Protein AF-0000000072704961 (afdb_homodimer)

Structure (mmCIF, N/CA/C/O backbone):
data_AF-0000000072704961-model_v1
#
loop_
_entity.id
_entity.type
_entity.pdbx_description
1 polymer 'Putative Endonuclease-reverse transcriptase-containing protein 6'
#
loop_
_atom_site.group_PDB
_atom_site.id
_atom_site.type_symbol
_atom_site.label_atom_id
_atom_site.label_alt_id
_atom_site.label_comp_id
_atom_site.label_asym_id
_atom_site.label_entity_id
_atom_site.label_seq_id
_atom_site.pdbx_PDB_ins_code
_atom_site.Cartn_x
_atom_site.Cartn_y
_atom_site.Cartn_z
_atom_site.occupancy
_atom_site.B_iso_or_equiv
_atom_site.auth_seq_id
_atom_site.auth_comp_id
_atom_site.auth_asym_id
_atom_site.auth_atom_id
_atom_site.pdbx_PDB_model_num
ATOM 1 N N . MET A 1 1 ? -0.449 -5.68 -33.844 1 23.64 1 MET A N 1
ATOM 2 C CA . MET A 1 1 ? -0.986 -4.824 -32.781 1 23.64 1 MET A CA 1
ATOM 3 C C . MET A 1 1 ? -1.014 -5.555 -31.438 1 23.64 1 MET A C 1
ATOM 5 O O . MET A 1 1 ? -1.94 -6.32 -31.172 1 23.64 1 MET A O 1
ATOM 9 N N . SER A 1 2 ? 0.117 -6.16 -31.047 1 26.7 2 SER A N 1
ATOM 10 C CA . SER A 1 2 ? 0.402 -7.16 -30.016 1 26.7 2 SER A CA 1
ATOM 11 C C . SER A 1 2 ? -0.129 -6.727 -28.656 1 26.7 2 SER A C 1
ATOM 13 O O . SER A 1 2 ? 0.164 -5.621 -28.203 1 26.7 2 SER A O 1
ATOM 15 N N . LYS A 1 3 ? -1.331 -6.898 -28.328 1 30.72 3 LYS A N 1
ATOM 16 C CA . LYS A 1 3 ? -2.158 -6.555 -27.188 1 30.72 3 LYS A CA 1
ATOM 17 C C . LYS A 1 3 ? -1.342 -6.582 -25.891 1 30.72 3 LYS A C 1
ATOM 19 O O . LYS A 1 3 ? -0.418 -7.387 -25.75 1 30.72 3 LYS A O 1
ATOM 24 N N . ASP A 1 4 ? -1.169 -5.5 -25.141 1 34.31 4 ASP A N 1
ATOM 25 C CA . ASP A 1 4 ? -0.665 -5.02 -23.859 1 34.31 4 ASP A CA 1
ATOM 26 C C . ASP A 1 4 ? -0.908 -6.043 -22.75 1 34.31 4 ASP A C 1
ATOM 28 O O . ASP A 1 4 ? -2.055 -6.309 -22.391 1 34.31 4 ASP A O 1
ATOM 32 N N . LYS A 1 5 ? -0.312 -7.105 -22.781 1 33.91 5 LYS A N 1
ATOM 33 C CA . LYS A 1 5 ? -0.417 -8.273 -21.922 1 33.91 5 LYS A CA 1
ATOM 34 C C . LYS A 1 5 ? -0.338 -7.875 -20.453 1 33.91 5 LYS A C 1
ATOM 36 O O . LYS A 1 5 ? 0.747 -7.59 -19.938 1 33.91 5 LYS A O 1
ATOM 41 N N . GLN A 1 6 ? -1.158 -6.973 -19.969 1 40.38 6 GLN A N 1
ATOM 42 C CA . GLN A 1 6 ? -1.381 -6.746 -18.547 1 40.38 6 GLN A CA 1
ATOM 43 C C . GLN A 1 6 ? -1.283 -8.055 -17.766 1 40.38 6 GLN A C 1
ATOM 45 O O . GLN A 1 6 ? -1.922 -9.047 -18.109 1 40.38 6 GLN A O 1
ATOM 50 N N . LEU A 1 7 ? -0.047 -8.5 -17.672 1 45.66 7 LEU A N 1
ATOM 51 C CA . LEU A 1 7 ? 0.204 -9.703 -16.891 1 45.66 7 LEU A CA 1
ATOM 52 C C . LEU A 1 7 ? -0.812 -9.836 -15.75 1 45.66 7 LEU A C 1
ATOM 54 O O . LEU A 1 7 ? -0.973 -8.914 -14.953 1 45.66 7 LEU A O 1
ATOM 58 N N . ARG A 1 8 ? -1.9 -10.555 -15.969 1 56.28 8 ARG A N 1
ATOM 59 C CA . ARG A 1 8 ? -3.041 -10.852 -15.109 1 56.28 8 ARG A CA 1
ATOM 60 C C . ARG A 1 8 ? -2.701 -11.961 -14.117 1 56.28 8 ARG A C 1
ATOM 62 O O . ARG A 1 8 ? -2.244 -13.031 -14.5 1 56.28 8 ARG A O 1
ATOM 69 N N . LEU A 1 9 ? -2.014 -11.539 -12.953 1 64.94 9 LEU A N 1
ATOM 70 C CA . LEU A 1 9 ? -1.945 -12.469 -11.836 1 64.94 9 LEU A CA 1
ATOM 71 C C . LEU A 1 9 ? -3.242 -13.266 -11.711 1 64.94 9 LEU A C 1
ATOM 73 O O . LEU A 1 9 ? -4.324 -12.688 -11.594 1 64.94 9 LEU A O 1
ATOM 77 N N . PRO A 1 10 ? -3.104 -14.523 -12.07 1 68.38 10 PRO A N 1
ATOM 78 C CA . PRO A 1 10 ? -4.344 -15.297 -12.023 1 68.38 10 PRO A CA 1
ATOM 79 C C . PRO A 1 10 ? -5.133 -15.078 -10.734 1 68.38 10 PRO A C 1
ATOM 81 O O . PRO A 1 10 ? -4.551 -15.047 -9.648 1 68.38 10 PRO A O 1
ATOM 84 N N . GLY A 1 11 ? -6.371 -14.875 -10.867 1 75.62 11 GLY A N 1
ATOM 85 C CA . GLY A 1 11 ? -7.277 -14.719 -9.742 1 75.62 11 GLY A CA 1
ATOM 86 C C . GLY A 1 11 ? -7.262 -13.312 -9.164 1 75.62 11 GLY A C 1
ATOM 87 O O . GLY A 1 11 ? -8.008 -13.016 -8.219 1 75.62 11 GLY A O 1
ATOM 88 N N . TYR A 1 12 ? -6.266 -12.547 -9.742 1 81.31 12 TYR A N 1
ATOM 89 C CA . TYR A 1 12 ? -6.176 -11.188 -9.242 1 81.31 12 TYR A CA 1
ATOM 90 C C . TYR A 1 12 ? -6.184 -10.18 -10.383 1 81.31 12 TYR A C 1
ATOM 92 O O . TYR A 1 12 ? -5.703 -10.477 -11.484 1 81.31 12 TYR A O 1
ATOM 100 N N . GLN A 1 13 ? -6.797 -9.102 -10.07 1 85.56 13 GLN A N 1
ATOM 101 C CA . GLN A 1 13 ? -6.613 -7.93 -10.914 1 85.56 13 GLN A CA 1
ATOM 102 C C . GLN A 1 13 ? -5.457 -7.07 -10.422 1 85.56 13 GLN A C 1
ATOM 104 O O . GLN A 1 13 ? -5.379 -6.746 -9.234 1 85.56 13 GLN A O 1
ATOM 109 N N . GLN A 1 14 ? -4.582 -6.789 -11.32 1 87 14 GLN A N 1
ATOM 110 C CA . GLN A 1 14 ? -3.395 -6.012 -10.984 1 87 14 GLN A CA 1
ATOM 111 C C . GLN A 1 14 ? -3.529 -4.566 -11.445 1 87 14 GLN A C 1
ATOM 113 O O . GLN A 1 14 ? -3.959 -4.305 -12.57 1 87 14 GLN A O 1
ATOM 118 N N . TYR A 1 15 ? -3.203 -3.666 -10.516 1 87.62 15 TYR A N 1
ATOM 119 C CA . TYR A 1 15 ? -3.115 -2.242 -10.82 1 87.62 15 TYR A CA 1
ATOM 120 C C . TYR A 1 15 ? -1.716 -1.71 -10.539 1 87.62 15 TYR A C 1
ATOM 122 O O . TYR A 1 15 ? -1.284 -1.661 -9.383 1 87.62 15 TYR A O 1
ATOM 130 N N . SER A 1 16 ? -0.979 -1.381 -11.516 1 80.81 16 SER A N 1
ATOM 131 C CA . SER A 1 16 ? 0.408 -0.95 -11.375 1 80.81 16 SER A CA 1
ATOM 132 C C . SER A 1 16 ? 0.715 0.233 -12.289 1 80.81 16 SER A C 1
ATOM 134 O O . SER A 1 16 ? -0.112 0.613 -13.117 1 80.81 16 SER A O 1
ATOM 136 N N . VAL A 1 17 ? 1.762 1.099 -11.734 1 67.44 17 VAL A N 1
ATOM 137 C CA . VAL A 1 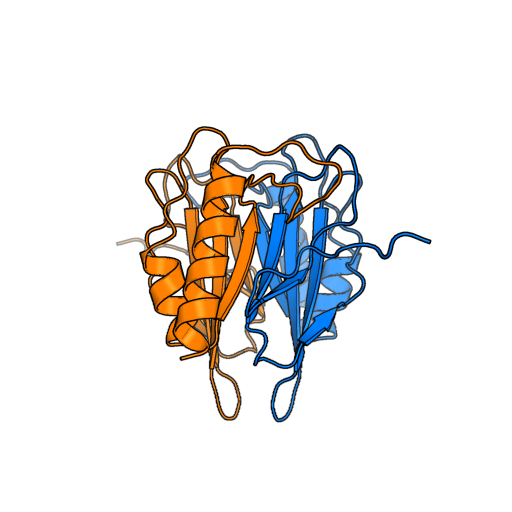17 ? 2.207 2.221 -12.555 1 67.44 17 VAL A CA 1
ATOM 138 C C . VAL A 1 17 ? 2.686 1.713 -13.914 1 67.44 17 VAL A C 1
ATOM 140 O O . VAL A 1 17 ? 3.295 0.645 -14.008 1 67.44 17 VAL A O 1
ATOM 143 N N . PRO A 1 18 ? 1.997 2.57 -14.828 1 60.31 18 PRO A N 1
ATOM 144 C CA . PRO A 1 18 ? 2.363 2.201 -16.203 1 60.31 18 PRO A CA 1
ATOM 145 C C . PRO A 1 18 ? 3.861 1.954 -16.359 1 60.31 18 PRO A C 1
ATOM 147 O O . PRO A 1 18 ? 4.664 2.451 -15.57 1 60.31 18 PRO A O 1
ATOM 150 N N . LYS A 1 19 ? 4.145 1.301 -17.375 1 57.62 19 LYS A N 1
ATOM 151 C CA . LYS A 1 19 ? 5.289 0.647 -18.016 1 57.62 19 LYS A CA 1
ATOM 152 C C . LYS A 1 19 ? 6.402 1.649 -18.297 1 57.62 19 LYS A C 1
ATOM 154 O O . LYS A 1 19 ? 6.164 2.695 -18.906 1 57.62 19 LYS A O 1
ATOM 159 N N . GLY A 1 20 ? 7.227 2.004 -17.25 1 55.88 20 GLY A N 1
ATOM 160 C CA . GLY A 1 20 ? 8.5 2.592 -17.625 1 55.88 20 GLY A CA 1
ATOM 161 C C . GLY A 1 20 ? 9.688 1.886 -17 1 55.88 20 GLY A C 1
ATOM 162 O O . GLY A 1 20 ? 9.516 0.966 -16.203 1 55.88 20 GLY A O 1
ATOM 163 N N . PRO A 1 21 ? 10.836 2.117 -17.609 1 54.59 21 PRO A N 1
ATOM 164 C CA . PRO A 1 21 ? 12.086 1.473 -17.188 1 54.59 21 PRO A CA 1
ATOM 165 C C . PRO A 1 21 ? 12.328 1.58 -15.688 1 54.59 21 PRO A C 1
ATOM 167 O O . PRO A 1 21 ? 13.141 0.833 -15.133 1 54.59 21 PRO A O 1
ATOM 170 N N . TYR A 1 22 ? 11.477 2.457 -15.164 1 55.25 22 TYR A N 1
ATOM 171 C CA . TYR A 1 22 ? 11.836 2.734 -13.781 1 55.25 22 TYR A CA 1
ATOM 172 C C . TYR A 1 22 ? 10.703 2.34 -12.836 1 55.25 22 TYR A C 1
ATOM 174 O O . TYR A 1 22 ? 10.609 2.863 -11.719 1 55.25 22 TYR A O 1
ATOM 182 N N . SER A 1 23 ? 9.977 1.373 -13.234 1 63.84 23 SER A N 1
ATOM 183 C CA . SER A 1 23 ? 8.961 0.986 -12.266 1 63.84 23 SER A CA 1
ATOM 184 C C . SER A 1 23 ? 9.57 0.225 -11.094 1 63.84 23 SER A C 1
ATOM 186 O O . SER A 1 23 ? 10.414 -0.658 -11.289 1 63.84 23 SER A O 1
ATOM 188 N N . TYR A 1 24 ? 9.352 0.684 -9.922 1 65.56 24 TYR A N 1
ATOM 189 C CA . TYR A 1 24 ? 9.969 0.171 -8.703 1 65.56 24 TYR A CA 1
ATOM 190 C C . TYR A 1 24 ? 9.266 -1.098 -8.227 1 65.56 24 TYR A C 1
ATOM 192 O O . TYR A 1 24 ? 9.711 -1.743 -7.277 1 65.56 24 TYR A O 1
ATOM 200 N N . GLY A 1 25 ? 8.211 -1.548 -8.969 1 75.44 25 GLY A N 1
ATOM 201 C CA . GLY A 1 25 ? 7.555 -2.789 -8.586 1 75.44 25 GLY A CA 1
ATOM 202 C C . GLY A 1 25 ? 6.371 -2.58 -7.664 1 75.44 25 GLY A C 1
ATOM 203 O O . GLY A 1 25 ? 5.887 -3.527 -7.043 1 75.44 25 GLY A O 1
ATOM 204 N N . SER A 1 26 ? 5.949 -1.368 -7.473 1 86.06 26 SER A N 1
ATOM 205 C CA . SER A 1 26 ? 4.758 -1.085 -6.672 1 86.06 26 SER A CA 1
ATOM 206 C C . SER A 1 26 ? 3.486 -1.467 -7.422 1 86.06 26 SER A C 1
ATOM 208 O O . SER A 1 26 ? 3.385 -1.258 -8.633 1 86.06 26 SER A O 1
ATOM 210 N N . MET A 1 27 ? 2.512 -2.09 -6.633 1 88.81 27 MET A N 1
ATOM 211 C CA . MET A 1 27 ? 1.261 -2.482 -7.273 1 88.81 27 MET A CA 1
ATOM 212 C C . MET A 1 27 ? 0.164 -2.709 -6.238 1 88.81 27 MET A C 1
ATOM 214 O O . MET A 1 27 ? 0.441 -2.783 -5.043 1 88.81 27 MET A O 1
ATOM 218 N N . ILE A 1 28 ? -1.011 -2.75 -6.797 1 92.06 28 ILE A N 1
ATOM 219 C CA . ILE A 1 28 ? -2.184 -3.193 -6.051 1 92.06 28 ILE A CA 1
ATOM 220 C C . ILE A 1 28 ? -2.746 -4.465 -6.68 1 92.06 28 ILE A C 1
ATOM 222 O O . ILE A 1 28 ? -2.92 -4.539 -7.898 1 92.06 28 ILE A O 1
ATOM 226 N N . LEU A 1 29 ? -2.957 -5.41 -5.859 1 88.75 29 LEU A N 1
ATOM 227 C CA . LEU A 1 29 ? -3.6 -6.652 -6.273 1 88.75 29 LEU A CA 1
ATOM 228 C C . LEU A 1 29 ? -4.961 -6.809 -5.605 1 88.75 29 LEU A C 1
ATOM 230 O O . LEU A 1 29 ? -5.062 -6.766 -4.375 1 88.75 29 LEU A O 1
ATOM 234 N N . VAL A 1 30 ? -5.961 -6.973 -6.461 1 89.56 30 VAL A N 1
ATOM 235 C CA . VAL A 1 30 ? -7.32 -7.168 -5.969 1 89.56 30 VAL A CA 1
ATOM 236 C C . VAL A 1 30 ? -7.84 -8.531 -6.422 1 89.56 30 VAL A C 1
ATOM 238 O O . VAL A 1 30 ? -7.723 -8.891 -7.594 1 89.56 30 VAL A O 1
ATOM 241 N N . ARG A 1 31 ? -8.367 -9.211 -5.441 1 83.94 31 ARG A N 1
ATOM 242 C CA . ARG A 1 31 ? -8.992 -10.461 -5.871 1 83.94 31 ARG A CA 1
ATOM 243 C C . ARG A 1 31 ? -9.992 -10.219 -6.992 1 83.94 31 ARG A C 1
ATOM 245 O O . ARG A 1 31 ? -10.773 -9.266 -6.941 1 83.94 31 ARG A O 1
ATOM 252 N N . ALA A 1 32 ? -10.039 -11.156 -7.949 1 82.69 32 ALA A N 1
ATOM 253 C CA . ALA A 1 32 ? -10.836 -10.961 -9.156 1 82.69 32 ALA A CA 1
ATOM 254 C C . ALA A 1 32 ? -12.328 -10.961 -8.836 1 82.69 32 ALA A C 1
ATOM 256 O O . ALA A 1 32 ? -13.125 -10.375 -9.57 1 82.69 32 ALA A O 1
ATOM 257 N N . THR A 1 33 ? -12.719 -11.57 -7.746 1 81.62 33 THR A N 1
ATOM 258 C CA . THR A 1 33 ? -14.125 -11.68 -7.383 1 81.62 33 THR A CA 1
ATOM 259 C C . THR A 1 33 ? -14.625 -10.383 -6.742 1 81.62 33 THR A C 1
ATOM 261 O O . THR A 1 33 ? -15.828 -10.195 -6.57 1 81.62 33 THR A O 1
ATOM 264 N N . ILE A 1 34 ? -13.688 -9.523 -6.441 1 85.06 34 ILE A N 1
ATOM 265 C CA . ILE A 1 34 ? -14.055 -8.234 -5.875 1 85.06 34 ILE A CA 1
ATOM 266 C C . ILE A 1 34 ? -14.211 -7.203 -6.992 1 85.06 34 ILE A C 1
ATOM 268 O O . ILE A 1 34 ? -13.25 -6.887 -7.691 1 85.06 34 ILE A O 1
ATOM 272 N N . PRO A 1 35 ? -15.477 -6.758 -7.125 1 90.56 35 PRO A N 1
ATOM 273 C CA . PRO A 1 35 ? -15.633 -5.73 -8.156 1 90.56 35 PRO A CA 1
ATOM 274 C C . PRO A 1 35 ? -14.75 -4.512 -7.914 1 90.56 35 PRO A C 1
ATOM 276 O O . PRO A 1 35 ? -14.812 -3.898 -6.848 1 90.56 35 PRO A O 1
ATOM 279 N N . SER A 1 36 ? -13.883 -4.23 -8.875 1 93.06 36 SER A N 1
ATOM 280 C CA . SER A 1 36 ? -12.945 -3.119 -8.773 1 93.06 36 SER A CA 1
ATOM 281 C C . SER A 1 36 ? -12.648 -2.51 -10.141 1 93.06 36 SER A C 1
ATOM 283 O O . SER A 1 36 ? -12.891 -3.143 -11.172 1 93.06 36 SER A O 1
ATOM 285 N N . SER A 1 37 ? -12.234 -1.245 -10.109 1 94.19 37 SER A N 1
ATOM 286 C CA . SER A 1 37 ? -11.883 -0.548 -11.336 1 94.19 37 SER A CA 1
ATOM 287 C C . SER A 1 37 ? -10.727 0.422 -11.117 1 94.19 37 SER A C 1
ATOM 289 O O . SER A 1 37 ? -10.562 0.959 -10.016 1 94.19 37 SER A O 1
ATOM 291 N N . GLU A 1 38 ? -10.023 0.641 -12.141 1 92.56 38 GLU A N 1
ATOM 292 C CA . GLU A 1 38 ? -8.898 1.571 -12.07 1 92.56 38 GLU A CA 1
ATOM 293 C C . GLU A 1 38 ? -9.383 3.01 -11.906 1 92.56 38 GLU A C 1
ATOM 295 O O . GLU A 1 38 ? -10.383 3.406 -12.516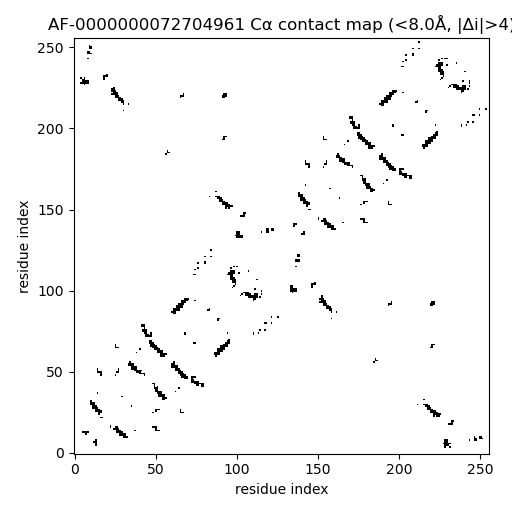 1 92.56 38 GLU A O 1
ATOM 300 N N . VAL A 1 39 ? -8.711 3.721 -11.039 1 92.19 39 VAL A N 1
ATOM 301 C CA . VAL A 1 39 ? -8.883 5.16 -10.883 1 92.19 39 VAL A CA 1
ATOM 302 C C . VAL A 1 39 ? -7.602 5.879 -11.297 1 92.19 39 VAL A C 1
ATOM 304 O O . VAL A 1 39 ? -6.496 5.406 -11.023 1 92.19 39 VAL A O 1
ATOM 307 N N . GLU A 1 40 ? -7.758 6.926 -12.094 1 88.38 40 GLU A N 1
ATOM 308 C CA . GLU A 1 40 ? -6.57 7.723 -12.391 1 88.38 40 GLU A CA 1
ATOM 309 C C . GLU A 1 40 ? -5.887 8.195 -11.109 1 88.38 40 GLU A C 1
ATOM 311 O O . GLU A 1 40 ? -6.516 8.828 -10.258 1 88.38 40 GLU A O 1
ATOM 316 N N . PRO A 1 41 ? -4.68 7.777 -11.008 1 86.62 41 PRO A N 1
ATOM 317 C CA . PRO A 1 41 ? -4.031 8.164 -9.758 1 86.62 41 PRO A CA 1
ATOM 318 C C . PRO A 1 41 ? -3.752 9.664 -9.672 1 86.62 41 PRO A C 1
ATOM 320 O O . PRO A 1 41 ? -3.598 10.32 -10.703 1 86.62 41 PRO A O 1
ATOM 323 N N . VAL A 1 42 ? -3.781 10.086 -8.508 1 88.44 42 VAL A N 1
ATOM 324 C CA . VAL A 1 42 ? -3.447 11.484 -8.266 1 88.44 42 VAL A CA 1
ATOM 325 C C . VAL A 1 42 ? -1.938 11.688 -8.391 1 88.44 42 VAL A C 1
ATOM 327 O O . VAL A 1 42 ? -1.166 10.734 -8.25 1 88.44 42 VAL A O 1
ATOM 330 N N . HIS A 1 43 ? -1.61 12.945 -8.719 1 90.94 43 HIS A N 1
ATOM 331 C CA . HIS A 1 43 ? -0.198 13.305 -8.781 1 90.94 43 HIS A CA 1
ATOM 332 C C . HIS A 1 43 ? 0.346 13.633 -7.391 1 90.94 43 HIS A C 1
ATOM 334 O O . HIS A 1 43 ? -0.2 14.484 -6.688 1 90.94 43 HIS A O 1
ATOM 340 N N . CYS A 1 44 ? 1.408 12.875 -7.051 1 90.62 44 CYS A N 1
ATOM 341 C CA . CYS A 1 44 ? 1.982 13.094 -5.727 1 90.62 44 CYS A CA 1
ATOM 342 C C . CYS A 1 44 ? 3.434 13.547 -5.828 1 90.62 44 CYS A C 1
ATOM 344 O O . CYS A 1 44 ? 4.211 13.375 -4.887 1 90.62 44 CYS A O 1
ATOM 346 N N . GLY A 1 45 ? 3.855 14.141 -6.945 1 90.94 45 GLY A N 1
ATOM 347 C CA . GLY A 1 45 ? 5.223 14.594 -7.137 1 90.94 45 GLY A CA 1
ATOM 348 C C . GLY A 1 45 ? 5.949 13.844 -8.234 1 90.94 45 GLY A C 1
ATOM 349 O O . GLY A 1 45 ? 5.598 12.703 -8.555 1 90.94 45 GLY A O 1
ATOM 350 N N . GLU A 1 46 ? 6.957 14.516 -8.766 1 89.69 46 GLU A N 1
ATOM 351 C CA . GLU A 1 46 ? 7.758 13.906 -9.82 1 89.69 46 GLU A CA 1
ATOM 352 C C . GLU A 1 46 ? 8.516 12.688 -9.305 1 89.69 46 GLU A C 1
ATOM 354 O O . GLU A 1 46 ? 9.203 12.766 -8.281 1 89.69 46 GLU A O 1
ATOM 359 N N . GLY A 1 47 ? 8.367 11.594 -10 1 85.94 47 GLY A N 1
ATOM 360 C CA . GLY A 1 47 ? 9.109 10.391 -9.641 1 85.94 47 GLY A CA 1
ATOM 361 C C . GLY A 1 47 ? 8.414 9.57 -8.562 1 85.94 47 GLY A C 1
ATOM 362 O O . GLY A 1 47 ? 8.867 8.477 -8.227 1 85.94 47 GLY A O 1
ATOM 363 N N . VAL A 1 48 ? 7.352 10.125 -7.996 1 88.75 48 VAL A N 1
ATOM 364 C CA . VAL A 1 48 ? 6.562 9.367 -7.027 1 88.75 48 VAL A CA 1
ATOM 365 C C . VAL A 1 48 ? 5.586 8.453 -7.762 1 88.75 48 VAL A C 1
ATOM 367 O O . VAL A 1 48 ? 4.898 8.883 -8.688 1 88.75 48 VAL A O 1
ATOM 370 N N . GLU A 1 49 ? 5.559 7.211 -7.379 1 88.88 49 GLU A N 1
ATOM 371 C CA . GLU A 1 49 ? 4.637 6.262 -7.996 1 88.88 49 GLU A CA 1
ATOM 372 C C . GLU A 1 49 ? 3.316 6.203 -7.234 1 88.88 49 GLU A C 1
ATOM 374 O O . GLU A 1 49 ? 3.305 6.047 -6.012 1 88.88 49 GLU A O 1
ATOM 379 N N . THR A 1 50 ? 2.256 6.344 -7.9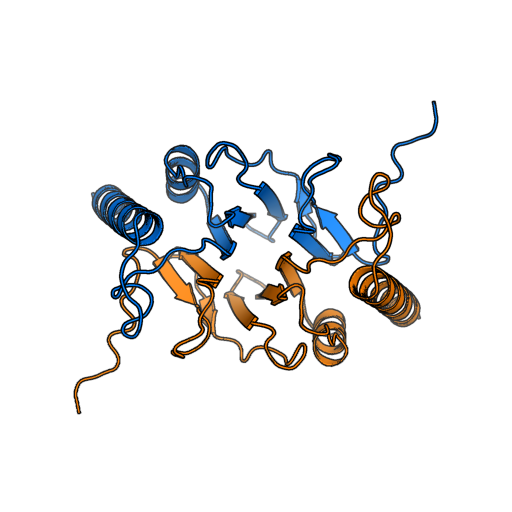69 1 91.19 50 THR A N 1
ATOM 380 C CA . THR A 1 50 ? 0.922 6.281 -7.379 1 91.19 50 THR A CA 1
ATOM 381 C C . THR A 1 50 ? 0.015 5.359 -8.188 1 91.19 50 THR A C 1
ATOM 383 O O . THR A 1 50 ? -0.006 5.422 -9.422 1 91.19 50 THR A O 1
ATOM 386 N N . GLN A 1 51 ? -0.625 4.488 -7.488 1 92.06 51 GLN A N 1
ATOM 387 C CA . GLN A 1 51 ? -1.698 3.67 -8.047 1 92.06 51 GLN A CA 1
ATOM 388 C C . GLN A 1 51 ? -3.008 3.9 -7.297 1 92.06 51 GLN A C 1
ATOM 390 O O . GLN A 1 51 ? -3.002 4.238 -6.109 1 92.06 51 GLN A O 1
ATOM 395 N N . ALA A 1 52 ? -4.074 3.713 -8.031 1 94.06 52 ALA A N 1
ATOM 396 C CA . ALA A 1 52 ? -5.371 3.863 -7.379 1 94.06 52 ALA A CA 1
ATOM 397 C C . ALA A 1 52 ? -6.398 2.895 -7.957 1 94.06 52 ALA A C 1
ATOM 399 O O . ALA A 1 52 ? -6.43 2.666 -9.172 1 94.06 52 ALA A O 1
ATOM 400 N N . VAL A 1 53 ? -7.184 2.395 -7.047 1 95.06 53 VAL A N 1
ATOM 401 C CA . VAL A 1 53 ? -8.25 1.474 -7.438 1 95.06 53 VAL A CA 1
ATOM 402 C C . VAL A 1 53 ? -9.523 1.791 -6.656 1 95.06 53 VAL A C 1
ATOM 404 O O . VAL A 1 53 ? -9.461 2.166 -5.484 1 95.06 53 VAL A O 1
ATOM 407 N N . ARG A 1 54 ? -10.602 1.697 -7.352 1 94.25 54 ARG A N 1
ATOM 408 C CA . ARG A 1 54 ? -11.898 1.792 -6.691 1 94.25 54 ARG A CA 1
ATOM 409 C C . ARG A 1 54 ? -12.484 0.407 -6.426 1 94.25 54 ARG A C 1
ATOM 411 O O . ARG A 1 54 ? -12.586 -0.413 -7.34 1 94.25 54 ARG A O 1
ATOM 418 N N . ILE A 1 55 ? -12.742 0.161 -5.176 1 92.31 55 ILE A N 1
ATOM 419 C CA . ILE A 1 55 ? -13.477 -1.035 -4.777 1 92.31 55 ILE A CA 1
ATOM 420 C C . ILE A 1 55 ? -14.969 -0.719 -4.688 1 92.31 55 ILE A C 1
ATOM 422 O O . ILE A 1 55 ? -15.367 0.242 -4.027 1 92.31 55 ILE A O 1
ATOM 426 N N . HIS A 1 56 ? -15.719 -1.524 -5.402 1 89.44 56 HIS A N 1
ATOM 427 C CA . HIS A 1 56 ? -17.156 -1.316 -5.375 1 89.44 56 HIS A CA 1
ATOM 428 C C . HIS A 1 56 ? -17.812 -2.129 -4.262 1 89.44 56 HIS A C 1
ATOM 430 O O . HIS A 1 56 ? -17.719 -3.357 -4.246 1 89.44 56 HIS A O 1
ATOM 436 N N . LEU A 1 57 ? -18.281 -1.44 -3.355 1 78.56 57 LEU A N 1
ATOM 437 C CA . LEU A 1 57 ? -18.969 -2.057 -2.23 1 78.56 57 LEU A CA 1
ATOM 438 C C . LEU A 1 57 ? -20.484 -2.104 -2.48 1 78.56 57 LEU A C 1
ATOM 440 O O . LEU A 1 57 ? -20.969 -1.528 -3.455 1 78.56 57 LEU A O 1
ATOM 444 N N . ALA A 1 58 ? -21.234 -2.898 -1.639 1 75 58 ALA A N 1
ATOM 445 C CA . ALA A 1 58 ? -22.672 -3.078 -1.838 1 75 58 ALA A CA 1
ATOM 446 C C . ALA A 1 58 ? -23.391 -1.734 -1.866 1 75 58 ALA A C 1
ATOM 448 O O . ALA A 1 58 ? -24.25 -1.507 -2.711 1 75 58 ALA A O 1
ATOM 449 N N . LYS A 1 59 ? -23.109 -0.826 -0.995 1 76.44 59 LYS A N 1
ATOM 450 C CA . LYS A 1 59 ? -23.844 0.437 -0.935 1 76.44 59 LYS A CA 1
ATOM 451 C C . LYS A 1 59 ? -22.891 1.627 -1.049 1 76.44 59 LYS A C 1
ATOM 453 O O . LYS A 1 59 ? -23.281 2.768 -0.796 1 76.44 59 LYS A O 1
ATOM 458 N N . ASP A 1 60 ? -21.672 1.376 -1.392 1 79.38 60 ASP A N 1
ATOM 459 C CA . ASP A 1 60 ? -20.688 2.457 -1.448 1 79.38 60 ASP A CA 1
ATOM 460 C C . ASP A 1 60 ? -19.438 2.018 -2.189 1 79.38 60 ASP A C 1
ATOM 462 O O . ASP A 1 60 ? -19.422 0.972 -2.844 1 79.38 60 ASP A O 1
ATOM 466 N N . SER A 1 61 ? -18.469 2.98 -2.238 1 87.69 61 SER A N 1
ATOM 467 C CA . SER A 1 61 ? -17.188 2.662 -2.846 1 87.69 61 SER A CA 1
ATOM 468 C C . SER A 1 61 ? -16.031 3.184 -1.997 1 87.69 61 SER A C 1
ATOM 470 O O . SER A 1 61 ? -16.203 4.086 -1.178 1 87.69 61 SER A O 1
ATOM 472 N N . LEU A 1 62 ? -14.977 2.471 -2.129 1 91 62 LEU A N 1
ATOM 473 C CA . LEU A 1 62 ? -13.727 2.854 -1.486 1 91 62 LEU A CA 1
ATOM 474 C C . LEU A 1 62 ? -12.609 3.01 -2.516 1 91 62 LEU A C 1
ATOM 476 O O . LEU A 1 62 ? -12.438 2.152 -3.383 1 91 62 LEU A O 1
ATOM 480 N N . VAL A 1 63 ? -11.969 4.129 -2.441 1 92.94 63 VAL A N 1
ATOM 481 C CA . VAL A 1 63 ? -10.789 4.285 -3.277 1 92.94 63 VAL A CA 1
ATOM 482 C C . VAL A 1 63 ? -9.531 3.994 -2.457 1 92.94 63 VAL A C 1
ATOM 484 O O . VAL A 1 63 ? -9.367 4.527 -1.356 1 92.94 63 VAL A O 1
ATOM 487 N N . VAL A 1 64 ? -8.703 3.133 -3.002 1 94.44 64 VAL A N 1
ATOM 488 C CA . VAL A 1 64 ? -7.441 2.775 -2.357 1 94.44 64 VAL A CA 1
ATOM 489 C C . VAL A 1 64 ? -6.273 3.324 -3.17 1 94.44 64 VAL A C 1
ATOM 491 O O . VAL A 1 64 ? -6.172 3.068 -4.371 1 94.44 64 VAL A O 1
ATOM 494 N N . TYR A 1 65 ? -5.441 4.066 -2.482 1 93.5 65 TYR A N 1
ATOM 495 C CA . TYR A 1 65 ? -4.203 4.551 -3.086 1 93.5 65 TYR A CA 1
ATOM 496 C C . TYR A 1 65 ? -3.004 3.768 -2.568 1 93.5 65 TYR A C 1
ATOM 498 O O . TYR A 1 65 ? -2.934 3.439 -1.381 1 93.5 65 TYR A O 1
ATOM 506 N N . ASN A 1 66 ? -2.094 3.457 -3.479 1 94.31 66 ASN A N 1
ATOM 507 C CA . ASN A 1 66 ? -0.764 2.959 -3.141 1 94.31 66 ASN A CA 1
ATOM 508 C C . ASN A 1 66 ? 0.329 3.9 -3.639 1 94.31 66 ASN A C 1
ATOM 510 O O . ASN A 1 66 ? 0.445 4.145 -4.84 1 94.31 66 ASN A O 1
ATOM 514 N N . ILE A 1 67 ? 1.106 4.371 -2.66 1 91 67 ILE A N 1
ATOM 515 C CA . ILE A 1 67 ? 2.086 5.395 -3.002 1 91 67 ILE A CA 1
ATOM 516 C C . ILE A 1 67 ? 3.488 4.91 -2.643 1 91 67 ILE A C 1
ATOM 518 O O . ILE A 1 67 ? 3.711 4.402 -1.542 1 91 67 ILE A O 1
ATOM 522 N N . TYR A 1 68 ? 4.324 4.977 -3.562 1 89.44 68 TYR A N 1
ATOM 523 C CA . TYR A 1 68 ? 5.746 4.805 -3.287 1 89.44 68 TYR A CA 1
ATOM 524 C C . TYR A 1 68 ? 6.516 6.094 -3.559 1 89.44 68 TYR A C 1
ATOM 526 O O . TYR A 1 68 ? 6.637 6.52 -4.711 1 89.44 68 TYR A O 1
ATOM 534 N N . LYS A 1 69 ? 7.039 6.598 -2.574 1 88.62 69 LYS A N 1
ATOM 535 C CA . LYS A 1 69 ? 7.863 7.801 -2.656 1 88.62 69 LYS A CA 1
ATOM 536 C C . LYS A 1 69 ? 9.336 7.477 -2.434 1 88.62 69 LYS A C 1
ATOM 538 O O . LYS A 1 69 ? 9.758 7.227 -1.304 1 88.62 69 LYS A O 1
ATOM 543 N N . PRO A 1 70 ? 10.109 7.586 -3.51 1 85 70 PRO A N 1
ATOM 544 C CA . PRO A 1 70 ? 11.547 7.367 -3.307 1 85 70 PRO A CA 1
ATOM 545 C C . PRO A 1 70 ? 12.172 8.406 -2.373 1 85 70 PRO A C 1
ATOM 547 O O . PRO A 1 70 ? 11.719 9.555 -2.33 1 85 70 PRO A O 1
ATOM 550 N N . PRO A 1 71 ? 13.234 7.945 -1.714 1 81.5 71 PRO A N 1
ATOM 551 C CA . PRO A 1 71 ? 13.852 8.844 -0.736 1 81.5 71 PRO A CA 1
ATOM 552 C C . PRO A 1 71 ? 14.367 10.133 -1.366 1 81.5 71 PRO A C 1
ATOM 554 O O . PRO A 1 71 ? 14.43 11.172 -0.7 1 81.5 71 PRO A O 1
ATOM 557 N N . THR A 1 72 ? 14.656 10.125 -2.645 1 84.44 72 THR A N 1
ATOM 558 C CA . THR A 1 72 ? 15.305 11.266 -3.275 1 84.44 72 THR A CA 1
ATOM 559 C C . THR A 1 72 ? 14.266 12.203 -3.898 1 84.44 72 THR A C 1
ATOM 561 O O . THR A 1 72 ? 14.617 13.242 -4.457 1 84.44 72 THR A O 1
ATOM 564 N N . LYS A 1 73 ? 13.016 11.82 -3.83 1 87.19 73 LYS A N 1
ATOM 565 C CA . LYS A 1 73 ? 11.969 12.625 -4.453 1 87.19 73 LYS A CA 1
ATOM 566 C C . LYS A 1 73 ? 11.156 13.375 -3.404 1 87.19 73 LYS A C 1
ATOM 568 O O . LYS A 1 73 ? 11.219 13.055 -2.217 1 87.19 73 LYS A O 1
ATOM 573 N N . ARG A 1 74 ? 10.453 14.383 -3.9 1 86.06 74 ARG A N 1
ATOM 574 C CA . ARG A 1 74 ? 9.602 15.18 -3.023 1 86.06 74 ARG A CA 1
ATOM 575 C C . ARG A 1 74 ? 8.141 14.75 -3.135 1 86.06 74 ARG A C 1
ATOM 577 O O . ARG A 1 74 ? 7.633 14.547 -4.238 1 86.06 74 ARG A O 1
ATOM 584 N N . LEU A 1 75 ? 7.551 14.68 -1.959 1 86.81 75 LEU A N 1
ATOM 585 C CA . LEU A 1 75 ? 6.141 14.305 -1.912 1 86.81 75 LEU A CA 1
ATOM 586 C C . LEU A 1 75 ? 5.246 15.531 -2.061 1 86.81 75 LEU A C 1
ATOM 588 O O . LEU A 1 75 ? 5.453 16.547 -1.382 1 86.81 75 LEU A O 1
ATOM 592 N N . GLU A 1 76 ? 4.371 15.469 -2.992 1 86.69 76 GLU A N 1
ATOM 593 C CA . GLU A 1 76 ? 3.299 16.453 -3.131 1 86.69 76 GLU A CA 1
ATOM 594 C C . GLU A 1 76 ? 1.943 15.836 -2.797 1 86.69 76 GLU A C 1
ATOM 596 O O . GLU A 1 76 ? 1.53 14.859 -3.416 1 86.69 76 GLU A O 1
ATOM 601 N N . THR A 1 77 ? 1.213 16.453 -1.893 1 81.88 77 THR A N 1
ATOM 602 C CA . THR A 1 77 ? 0.027 15.758 -1.397 1 81.88 77 THR A CA 1
ATOM 603 C C . THR A 1 77 ? -1.234 16.562 -1.711 1 81.88 77 THR A C 1
ATOM 605 O O . THR A 1 77 ? -2.334 16.172 -1.31 1 81.88 77 THR A O 1
ATOM 608 N N . GLY A 1 78 ? -1.079 17.656 -2.385 1 81.56 78 GLY A N 1
ATOM 609 C CA . GLY A 1 78 ? -2.23 18.516 -2.631 1 81.56 78 GLY A CA 1
ATOM 610 C C . GLY A 1 78 ? -3.408 17.766 -3.229 1 81.56 78 GLY A C 1
ATOM 611 O O . GLY A 1 78 ? -4.504 17.766 -2.662 1 81.56 78 GLY A O 1
ATOM 612 N N . GLU A 1 79 ? -3.23 17.141 -4.309 1 85 79 GLU A N 1
ATOM 613 C CA . GLU A 1 79 ? -4.305 16.422 -4.996 1 85 79 GLU A CA 1
ATOM 614 C C . GLU A 1 79 ? -4.82 15.258 -4.16 1 85 79 GLU A C 1
ATOM 616 O O . GLU A 1 79 ? -6.027 15 -4.125 1 85 79 GLU A O 1
ATOM 621 N N . LEU A 1 80 ? -3.922 14.562 -3.574 1 83.69 80 LEU A N 1
ATOM 622 C CA . LEU A 1 80 ? -4.293 13.422 -2.736 1 83.69 80 LEU A CA 1
ATOM 623 C C . LEU A 1 80 ? -5.242 13.852 -1.623 1 83.69 80 LEU A C 1
ATOM 625 O O . LEU A 1 80 ? -6.258 13.195 -1.38 1 83.69 80 LEU A O 1
ATOM 629 N N . LEU A 1 81 ? -4.98 14.938 -1.064 1 77.12 81 LEU A N 1
ATOM 630 C CA . LEU A 1 81 ? -5.789 15.445 0.039 1 77.12 81 LEU A CA 1
ATOM 631 C C . LEU A 1 81 ? -7.168 15.875 -0.451 1 77.12 81 LEU A C 1
ATOM 633 O O . LEU A 1 81 ? -8.164 15.68 0.245 1 77.12 81 LEU A O 1
ATOM 637 N N . THR A 1 82 ? -7.129 16.5 -1.547 1 81.31 82 THR A N 1
ATOM 638 C CA . THR A 1 82 ? -8.406 16.891 -2.129 1 81.31 82 THR A CA 1
ATOM 639 C C . THR A 1 82 ? -9.305 15.664 -2.328 1 81.31 82 THR A C 1
ATOM 641 O O . THR A 1 82 ? -10.492 15.695 -1.983 1 81.31 82 THR A O 1
ATOM 644 N N . GLN A 1 83 ? -8.742 14.625 -2.801 1 82.38 83 GLN A N 1
ATOM 645 C CA . GLN A 1 83 ? -9.5 13.398 -2.996 1 82.38 83 GLN A CA 1
ATOM 646 C C . GLN A 1 83 ? -9.945 12.805 -1.662 1 82.38 83 GLN A C 1
ATOM 648 O O . GLN A 1 83 ? -11.078 12.328 -1.535 1 82.38 83 GLN A O 1
ATOM 653 N N . ALA A 1 84 ? -9.062 12.875 -0.733 1 76.56 84 ALA A N 1
ATOM 654 C CA . ALA A 1 84 ? -9.312 12.281 0.576 1 76.56 84 ALA A CA 1
ATOM 655 C C . ALA A 1 84 ? -10.477 12.977 1.281 1 76.56 84 ALA A C 1
ATOM 657 O O . ALA A 1 84 ? -11.156 12.375 2.113 1 76.56 84 ALA A O 1
ATOM 658 N N . THR A 1 85 ? -10.742 14.164 0.959 1 74.75 85 THR A N 1
ATOM 659 C CA . THR A 1 85 ? -11.828 14.914 1.588 1 74.75 85 THR A CA 1
ATOM 660 C C . THR A 1 85 ? -13.148 14.648 0.877 1 74.75 85 THR A C 1
ATOM 662 O O . THR A 1 85 ? -14.219 14.844 1.454 1 74.75 85 THR A O 1
ATOM 665 N N . GLN A 1 86 ? -13.125 14.195 -0.309 1 75.25 86 GLN A N 1
ATOM 666 C CA . GLN A 1 86 ? -14.328 14.086 -1.124 1 75.25 86 GLN A CA 1
ATOM 667 C C . GLN A 1 86 ? -14.828 12.648 -1.169 1 75.25 86 GLN A C 1
ATOM 669 O O . GLN A 1 86 ? -16.016 12.406 -1.409 1 75.25 86 GLN A O 1
ATOM 674 N N . GLU A 1 87 ? -13.961 11.75 -1.098 1 75.62 87 GLU A N 1
ATOM 675 C CA . GLU A 1 87 ? -14.297 10.336 -1.261 1 75.62 87 GLU A CA 1
ATOM 676 C C . GLU A 1 87 ? -13.867 9.523 -0.044 1 75.62 87 GLU A C 1
ATOM 678 O O . GLU A 1 87 ? -13.172 10.039 0.839 1 75.62 87 GLU A O 1
ATOM 683 N N . HIS A 1 88 ? -14.523 8.344 0.071 1 84.12 88 HIS A N 1
ATOM 684 C CA . HIS A 1 88 ? -13.953 7.367 0.991 1 84.12 88 HIS A CA 1
ATOM 685 C C . HIS A 1 88 ? -12.609 6.844 0.477 1 84.12 88 HIS A C 1
ATOM 687 O O . HIS A 1 88 ? -12.562 6.129 -0.527 1 84.12 88 HIS A O 1
ATOM 693 N N . VAL A 1 89 ? -11.578 7.266 1.222 1 87.5 89 VAL A N 1
ATOM 694 C CA . VAL A 1 89 ? -10.258 6.949 0.702 1 87.5 89 VAL A CA 1
ATOM 695 C C . VAL A 1 89 ? -9.438 6.23 1.771 1 87.5 89 VAL A C 1
ATOM 697 O O . VAL A 1 89 ? -9.562 6.523 2.963 1 87.5 89 VAL A O 1
ATOM 700 N N . LEU A 1 90 ? -8.758 5.277 1.371 1 91.31 90 LEU A N 1
ATOM 701 C CA . LEU A 1 90 ? -7.672 4.621 2.096 1 91.31 90 LEU A CA 1
ATOM 702 C C . LEU A 1 90 ? -6.34 4.82 1.377 1 91.31 90 LEU A C 1
ATOM 704 O O . LEU A 1 90 ? -6.262 4.676 0.156 1 91.31 90 LEU A O 1
ATOM 708 N N . ILE A 1 91 ? -5.324 5.215 2.166 1 91.38 91 ILE A N 1
ATOM 709 C CA . ILE A 1 91 ? -4.008 5.453 1.588 1 91.38 91 ILE A CA 1
ATOM 710 C C . ILE A 1 91 ? -2.998 4.473 2.178 1 91.38 91 ILE A C 1
ATOM 712 O O . ILE A 1 91 ? -2.914 4.32 3.398 1 91.38 91 ILE A O 1
ATOM 716 N N . ALA A 1 92 ? -2.297 3.816 1.287 1 93.44 92 ALA A N 1
ATOM 717 C CA . ALA A 1 92 ? -1.23 2.902 1.692 1 93.44 92 ALA A CA 1
ATOM 718 C C . ALA A 1 92 ? 0.064 3.205 0.943 1 93.44 92 ALA A C 1
ATOM 720 O O . ALA A 1 92 ? 0.055 3.914 -0.065 1 93.44 92 ALA A O 1
ATOM 721 N N . GLY A 1 93 ? 1.103 2.645 1.51 1 91.75 93 GLY A N 1
ATOM 722 C CA . GLY A 1 93 ? 2.346 2.746 0.763 1 91.75 93 GLY A CA 1
ATOM 723 C C . GLY A 1 93 ? 3.551 3.014 1.644 1 91.75 93 GLY A C 1
ATOM 724 O O . GLY A 1 93 ? 3.49 2.834 2.861 1 91.75 93 GLY A O 1
ATOM 725 N N . ASP A 1 94 ? 4.574 3.295 0.928 1 87.75 94 ASP A N 1
ATOM 726 C CA . ASP A 1 94 ? 5.824 3.732 1.547 1 87.75 94 ASP A CA 1
ATOM 727 C C . ASP A 1 94 ? 6.121 5.191 1.212 1 87.75 94 ASP A C 1
ATOM 729 O O . ASP A 1 94 ? 6.574 5.504 0.108 1 87.75 94 ASP A O 1
ATOM 733 N N . PHE A 1 95 ? 5.965 6.027 2.215 1 83.94 95 PHE A N 1
ATOM 734 C CA . PHE A 1 95 ? 6.09 7.465 2.004 1 83.94 95 PHE A CA 1
ATOM 735 C C . PHE A 1 95 ? 7.508 7.934 2.303 1 83.94 95 PHE A C 1
ATOM 737 O O . PHE A 1 95 ? 7.879 9.062 1.967 1 83.94 95 PHE A O 1
ATOM 744 N N . ASN A 1 96 ? 8.195 7.078 2.908 1 81.88 96 ASN A N 1
ATOM 745 C CA . ASN A 1 96 ? 9.5 7.496 3.408 1 81.88 96 ASN A CA 1
ATOM 746 C C . ASN A 1 96 ? 9.398 8.766 4.246 1 81.88 96 ASN A C 1
ATOM 748 O O . ASN A 1 96 ? 10.258 9.648 4.145 1 81.88 96 ASN A O 1
ATOM 752 N N . ALA A 1 97 ? 8.312 8.859 4.902 1 80.88 97 ALA A N 1
ATOM 753 C CA . ALA A 1 97 ? 8.031 10.016 5.75 1 80.88 97 ALA A CA 1
ATOM 754 C C . ALA A 1 97 ? 8.289 9.688 7.219 1 80.88 97 ALA A C 1
ATOM 756 O O . ALA A 1 97 ? 7.605 8.852 7.805 1 80.88 97 ALA A O 1
ATOM 757 N N . HIS A 1 98 ? 9.242 10.43 7.656 1 80.31 98 HIS A N 1
ATOM 758 C CA . HIS A 1 98 ? 9.625 10.227 9.047 1 80.31 98 HIS A CA 1
ATOM 759 C C . HIS A 1 98 ? 9.266 11.445 9.898 1 80.31 98 HIS A C 1
ATOM 761 O O . HIS A 1 98 ? 9.594 12.578 9.539 1 80.31 98 HIS A O 1
ATOM 767 N N . HIS A 1 99 ? 8.539 11.172 10.898 1 82.06 99 HIS A N 1
ATOM 768 C CA . HIS A 1 99 ? 8.125 12.195 11.859 1 82.06 99 HIS A CA 1
ATOM 769 C C . HIS A 1 99 ? 7.789 11.578 13.211 1 82.06 99 HIS A C 1
ATOM 771 O O . HIS A 1 99 ? 7.18 10.508 13.273 1 82.06 99 HIS A O 1
ATOM 777 N N . PRO A 1 100 ? 8.141 12.273 14.195 1 80.38 100 PRO A N 1
ATOM 778 C CA . PRO A 1 100 ? 7.867 11.703 15.523 1 80.38 100 PRO A CA 1
ATOM 779 C C . PRO A 1 100 ? 6.379 11.492 15.781 1 80.38 100 PRO A C 1
ATOM 781 O O . PRO A 1 100 ? 6 10.617 16.562 1 80.38 100 PRO A O 1
ATOM 784 N N . THR A 1 101 ? 5.543 12.305 15.086 1 77.31 101 THR A N 1
ATOM 785 C CA . THR A 1 101 ? 4.102 12.109 15.203 1 77.31 101 THR A CA 1
ATOM 786 C C . THR A 1 101 ? 3.68 10.789 14.57 1 77.31 101 THR A C 1
ATOM 788 O O . THR A 1 101 ? 2.684 10.188 14.984 1 77.31 101 THR A O 1
ATOM 791 N N . ILE A 1 102 ? 4.426 10.359 13.578 1 74.44 102 ILE A N 1
ATOM 792 C CA . ILE A 1 102 ? 4.16 9.109 12.875 1 74.44 102 ILE A CA 1
ATOM 793 C C . ILE A 1 102 ? 4.812 7.949 13.617 1 74.44 102 ILE A C 1
ATOM 795 O O . ILE A 1 102 ? 4.168 6.93 13.875 1 74.44 102 ILE A O 1
ATOM 799 N N . ASN A 1 103 ? 5.98 8.07 13.938 1 75 103 ASN A N 1
ATOM 800 C CA . ASN A 1 103 ? 6.809 7.129 14.68 1 75 103 ASN A CA 1
ATOM 801 C C . ASN A 1 103 ? 7.711 7.848 15.68 1 75 103 ASN A C 1
ATOM 803 O O . ASN A 1 103 ? 8.68 8.508 15.289 1 75 103 ASN A O 1
ATOM 807 N N . PRO A 1 104 ? 7.43 7.668 16.953 1 76.31 104 PRO A N 1
ATOM 808 C CA . PRO A 1 104 ? 8.125 8.469 17.969 1 76.31 104 PRO A CA 1
ATOM 809 C C . PRO A 1 104 ? 9.625 8.195 18.016 1 76.31 104 PRO A C 1
ATOM 811 O O . PRO A 1 104 ? 10.391 8.984 18.578 1 76.31 104 PRO A O 1
ATOM 814 N N . THR A 1 105 ? 10.078 7.141 17.5 1 75 105 THR A N 1
ATOM 815 C CA . THR A 1 105 ? 11.484 6.781 17.594 1 75 105 THR A CA 1
ATOM 816 C C . THR A 1 105 ? 12.258 7.293 16.375 1 75 105 THR A C 1
ATOM 818 O O . THR A 1 105 ? 13.461 7.055 16.266 1 75 105 THR A O 1
ATOM 821 N N . THR A 1 106 ? 11.5 7.988 15.578 1 76.38 106 THR A N 1
ATOM 822 C CA . THR A 1 106 ? 12.172 8.414 14.359 1 76.38 106 THR A CA 1
ATOM 823 C C . THR A 1 106 ? 12.508 9.906 14.422 1 76.38 106 THR A C 1
ATOM 825 O O . THR A 1 106 ? 11.891 10.656 15.172 1 76.38 106 THR A O 1
ATOM 828 N N . THR A 1 107 ? 13.578 10.266 13.594 1 81.94 107 THR A N 1
ATOM 829 C CA . THR A 1 107 ? 13.875 11.672 13.352 1 81.94 107 THR A CA 1
ATOM 830 C C . THR A 1 107 ? 13.102 12.195 12.148 1 81.94 107 THR A C 1
ATOM 832 O O . THR A 1 107 ? 12.969 11.492 11.141 1 81.94 107 THR A O 1
ATOM 835 N N . MET A 1 108 ? 12.688 13.391 12.344 1 84.12 108 MET A N 1
ATOM 836 C CA . MET A 1 108 ? 11.828 13.992 11.328 1 84.12 108 MET A CA 1
ATOM 837 C C . MET A 1 108 ? 12.609 14.258 10.047 1 84.12 108 MET A C 1
ATOM 839 O O . MET A 1 108 ? 13.758 14.695 10.094 1 84.12 108 MET A O 1
ATOM 843 N N . ASN A 1 109 ? 12.031 13.945 8.961 1 85.38 109 ASN A N 1
ATOM 844 C CA . ASN A 1 109 ? 12.508 14.406 7.66 1 85.38 109 ASN A CA 1
ATOM 845 C C . ASN A 1 109 ? 11.484 15.305 6.973 1 85.38 109 ASN A C 1
ATOM 847 O O . ASN A 1 109 ? 10.398 15.547 7.512 1 85.38 109 ASN A O 1
ATOM 851 N N . GLN A 1 110 ? 11.844 15.906 5.844 1 85.12 110 GLN A N 1
ATOM 852 C CA . GLN A 1 110 ? 10.992 16.875 5.156 1 85.12 110 GLN A CA 1
ATOM 853 C C . GLN A 1 110 ? 9.656 16.25 4.77 1 85.12 110 GLN A C 1
ATOM 855 O O . GLN A 1 110 ? 8.609 16.875 4.922 1 85.12 110 GLN A O 1
ATOM 860 N N . ASP A 1 111 ? 9.695 15.07 4.312 1 82.38 111 ASP A N 1
ATOM 861 C CA . ASP A 1 111 ? 8.477 14.406 3.875 1 82.38 111 ASP A CA 1
ATOM 862 C C . ASP A 1 111 ? 7.535 14.148 5.055 1 82.38 111 ASP A C 1
ATOM 864 O O . ASP A 1 111 ? 6.32 14.312 4.93 1 82.38 111 ASP A O 1
ATOM 868 N N . GLY A 1 112 ? 8.133 13.727 6.121 1 81.88 112 GLY A N 1
ATOM 869 C CA . GLY A 1 112 ? 7.34 13.562 7.324 1 81.88 112 GLY A CA 1
ATOM 870 C C . GLY A 1 112 ? 6.676 14.844 7.785 1 81.88 112 GLY A C 1
ATOM 871 O O . GLY A 1 112 ? 5.496 14.844 8.148 1 81.88 112 GLY A O 1
ATOM 872 N N . HIS A 1 113 ? 7.438 15.906 7.742 1 83.19 113 HIS A N 1
ATOM 873 C CA . HIS A 1 113 ? 6.891 17.203 8.109 1 83.19 113 HIS A CA 1
ATOM 874 C C . HIS A 1 113 ? 5.727 17.594 7.203 1 83.19 113 HIS A C 1
ATOM 876 O O . HIS A 1 113 ? 4.672 18.016 7.688 1 83.19 113 HIS A O 1
ATOM 882 N N . HIS A 1 114 ? 5.883 17.391 6.008 1 81.12 114 HIS A N 1
ATOM 883 C CA . HIS A 1 114 ? 4.871 17.7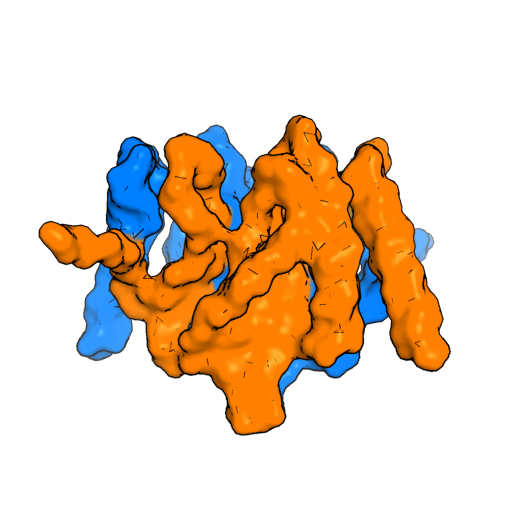5 5.023 1 81.12 114 HIS A CA 1
ATOM 884 C C . HIS A 1 114 ? 3.6 16.938 5.211 1 81.12 114 HIS A C 1
ATOM 886 O O . HIS A 1 114 ? 2.492 17.469 5.176 1 81.12 114 HIS A O 1
ATOM 892 N N . LEU A 1 115 ? 3.771 15.727 5.398 1 79.56 115 LEU A N 1
ATOM 893 C CA . LEU A 1 115 ? 2.623 14.844 5.555 1 79.56 115 LEU A CA 1
ATOM 894 C C . LEU A 1 115 ? 1.816 15.211 6.797 1 79.56 115 LEU A C 1
ATOM 896 O O . LEU A 1 115 ? 0.587 15.297 6.738 1 79.56 115 LEU A O 1
ATOM 900 N N . VAL A 1 116 ? 2.496 15.469 7.836 1 78.06 116 VAL A N 1
ATOM 901 C CA . VAL A 1 116 ? 1.838 15.789 9.094 1 78.06 116 VAL A CA 1
ATOM 902 C C . VAL A 1 116 ? 1.108 17.125 8.969 1 78.06 116 VAL A C 1
ATOM 904 O O . VAL A 1 116 ? -0.024 17.266 9.438 1 78.06 116 VAL A O 1
ATOM 907 N N . GLU A 1 117 ? 1.741 18.016 8.383 1 77.38 117 GLU A N 1
ATOM 908 C CA . GLU A 1 117 ? 1.129 19.328 8.195 1 77.38 117 GLU A CA 1
ATOM 909 C C . GLU A 1 117 ? -0.136 19.234 7.352 1 77.38 117 GLU A C 1
ATOM 911 O O . GLU A 1 117 ? -1.159 19.844 7.68 1 77.38 117 GLU A O 1
ATOM 916 N N . LEU A 1 118 ? -0.09 18.516 6.383 1 71.62 118 LEU A N 1
ATOM 917 C CA . LEU A 1 118 ? -1.199 18.406 5.445 1 71.62 118 LEU A CA 1
ATOM 918 C C . LEU A 1 118 ? -2.385 17.688 6.086 1 71.62 118 LEU A C 1
ATOM 920 O O . LEU A 1 118 ? -3.529 18.125 5.941 1 71.62 118 LEU A O 1
ATOM 924 N N . LEU A 1 119 ? -2.084 16.703 6.727 1 72 119 LEU A N 1
ATOM 925 C CA . LEU A 1 119 ? -3.166 15.938 7.336 1 72 119 LEU A CA 1
ATOM 926 C C . LEU A 1 119 ? -3.82 16.719 8.469 1 72 119 LEU A C 1
ATOM 928 O O . LEU A 1 119 ? -5.027 16.609 8.688 1 72 119 LEU A O 1
ATOM 932 N N . THR A 1 120 ? -3.023 17.5 9.102 1 72.44 120 THR A N 1
ATOM 933 C CA . THR A 1 120 ? -3.559 18.391 10.133 1 72.44 120 THR A CA 1
ATOM 934 C C . THR A 1 120 ? -4.484 19.438 9.523 1 72.44 120 THR A C 1
ATOM 936 O O . THR A 1 120 ? -5.535 19.75 10.094 1 72.44 120 THR A O 1
ATOM 939 N N . ASP A 1 121 ? -4.117 19.859 8.422 1 70.75 121 ASP A N 1
ATOM 940 C CA . ASP A 1 121 ? -4.906 20.875 7.742 1 70.75 121 ASP A CA 1
ATOM 941 C C . ASP A 1 121 ? -6.234 20.312 7.242 1 70.75 121 ASP A C 1
ATOM 943 O O . ASP A 1 121 ? -7.277 20.953 7.355 1 70.75 121 ASP A O 1
ATOM 947 N N . VAL A 1 122 ? -6.246 19.188 6.738 1 66.5 122 VAL A N 1
ATOM 948 C CA . VAL A 1 122 ? -7.449 18.562 6.199 1 66.5 122 VAL A CA 1
ATOM 949 C C . VAL A 1 122 ? -8.43 18.266 7.328 1 66.5 122 VAL A C 1
ATOM 951 O O . VAL A 1 122 ? -9.648 18.375 7.148 1 66.5 122 VAL A O 1
ATOM 954 N N . THR A 1 123 ? -7.902 17.844 8.406 1 66.31 123 THR A N 1
ATOM 955 C CA . THR A 1 123 ? -8.758 17.562 9.555 1 66.31 123 THR A CA 1
ATOM 956 C C . THR A 1 123 ? -9.414 18.844 10.07 1 66.31 123 THR A C 1
ATOM 958 O O . THR A 1 123 ? -10.57 18.812 10.508 1 66.31 123 THR A O 1
ATOM 961 N N . ARG A 1 124 ? -8.688 19.781 10.016 1 63.88 124 ARG A N 1
ATOM 962 C CA . ARG A 1 124 ? -9.227 21.062 10.469 1 63.88 124 ARG A CA 1
ATOM 963 C C . ARG A 1 124 ? -10.305 21.562 9.516 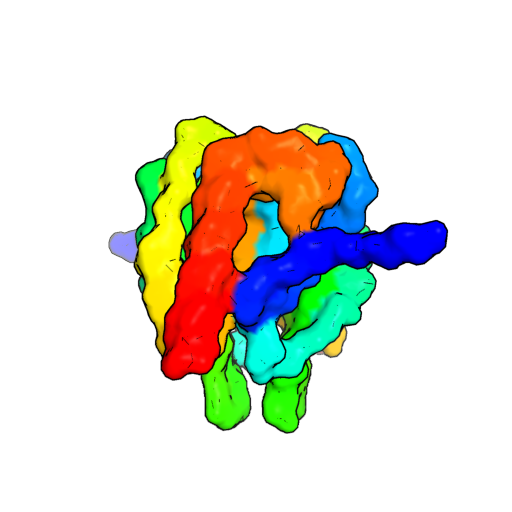1 63.88 124 ARG A C 1
ATOM 965 O O . ARG A 1 124 ? -11.32 22.109 9.953 1 63.88 124 ARG A O 1
ATOM 972 N N . ASN A 1 125 ? -10.078 21.312 8.305 1 60.25 125 ASN A N 1
ATOM 973 C CA . ASN A 1 125 ? -11.031 21.781 7.301 1 60.25 125 ASN A CA 1
ATOM 974 C C . ASN A 1 125 ? -12.273 20.891 7.254 1 60.25 125 ASN A C 1
ATOM 976 O O . ASN A 1 125 ? -13.359 21.359 6.91 1 60.25 125 ASN A O 1
ATOM 980 N N . ASN A 1 126 ? -12.062 19.656 7.461 1 55.38 126 ASN A N 1
ATOM 981 C CA . ASN A 1 126 ? -13.242 18.781 7.469 1 55.38 126 ASN A CA 1
ATOM 982 C C . ASN A 1 126 ? -14.039 18.953 8.758 1 55.38 126 ASN A C 1
ATOM 984 O O . ASN A 1 126 ? -15.203 18.547 8.82 1 55.38 126 ASN A O 1
ATOM 988 N N . ALA A 1 127 ? -13.43 19.375 9.875 1 48.97 127 ALA A N 1
ATOM 989 C CA . ALA A 1 127 ? -14.133 19.672 11.125 1 48.97 127 ALA A CA 1
ATOM 990 C C . ALA A 1 127 ? -14.969 20.938 11 1 48.97 127 ALA A C 1
ATOM 992 O O . ALA A 1 127 ? -15.781 21.234 11.883 1 48.97 127 ALA A O 1
ATOM 993 N N . HIS A 1 128 ? -14.812 21.719 9.922 1 42.91 128 HIS A N 1
ATOM 994 C CA . HIS A 1 128 ? -15.719 22.859 9.773 1 42.91 128 HIS A CA 1
ATOM 995 C C . HIS A 1 128 ? -16.812 22.547 8.758 1 42.91 128 HIS A C 1
ATOM 997 O O . HIS A 1 128 ? -16.562 21.906 7.738 1 42.91 128 HIS A O 1
ATOM 1003 N N . MET B 1 1 ? 4.254 5.707 33.094 1 22.42 1 MET B N 1
ATOM 1004 C CA . MET B 1 1 ? 3.348 4.805 32.375 1 22.42 1 MET B CA 1
ATOM 1005 C C . MET B 1 1 ? 2.799 5.461 31.125 1 22.42 1 MET B C 1
ATOM 1007 O O . MET B 1 1 ? 1.628 5.281 30.781 1 22.42 1 MET B O 1
ATOM 1011 N N . SER B 1 2 ? 3.568 6.461 30.578 1 26.72 2 SER B N 1
ATOM 1012 C CA . SER B 1 2 ? 3.301 7.477 29.562 1 26.72 2 SER B CA 1
ATOM 1013 C C . SER B 1 2 ? 2.795 6.844 28.281 1 26.72 2 SER B C 1
ATOM 1015 O O . SER B 1 2 ? 3.426 5.938 27.734 1 26.72 2 SER B O 1
ATOM 1017 N N . LYS B 1 3 ? 1.582 6.551 28.188 1 30.84 3 LYS B N 1
ATOM 1018 C CA . LYS B 1 3 ? 0.786 5.953 27.125 1 30.84 3 LYS B CA 1
ATOM 1019 C C . LYS B 1 3 ? 1.336 6.332 25.75 1 30.84 3 LYS B C 1
ATOM 1021 O O . LYS B 1 3 ? 1.883 7.422 25.578 1 30.84 3 LYS B O 1
ATOM 1026 N N . ASP B 1 4 ? 1.728 5.406 24.859 1 34.53 4 ASP B N 1
ATOM 1027 C CA . ASP B 1 4 ? 2.191 5.172 23.5 1 34.53 4 ASP B CA 1
ATOM 1028 C C . ASP B 1 4 ? 1.472 6.086 22.5 1 34.53 4 ASP B C 1
ATOM 1030 O O . ASP B 1 4 ? 0.285 5.898 22.234 1 34.53 4 ASP B O 1
ATOM 1034 N N . LYS B 1 5 ? 1.649 7.289 22.578 1 34.19 5 LYS B N 1
ATOM 1035 C CA . LYS B 1 5 ? 1.023 8.359 21.812 1 34.19 5 LYS B CA 1
ATOM 1036 C C . LYS B 1 5 ? 1.076 8.062 20.312 1 34.19 5 LYS B C 1
ATOM 1038 O O . LYS B 1 5 ? 2.123 8.211 19.672 1 34.19 5 LYS B O 1
ATOM 1043 N N . GLN B 1 6 ? 0.606 6.934 19.844 1 41.19 6 GLN B N 1
ATOM 1044 C CA . GLN B 1 6 ? 0.343 6.691 18.438 1 41.19 6 GLN B CA 1
ATOM 1045 C C . GLN B 1 6 ? -0.141 7.961 17.734 1 41.19 6 GLN B C 1
ATOM 1047 O O . GLN B 1 6 ? -1.158 8.539 18.125 1 41.19 6 GLN B O 1
ATOM 1052 N N . LEU B 1 7 ? 0.795 8.922 17.75 1 45.72 7 LEU B N 1
ATOM 1053 C CA . LEU B 1 7 ? 0.473 10.148 17.031 1 45.72 7 LEU B CA 1
ATOM 1054 C C . LEU B 1 7 ? -0.419 9.859 15.836 1 45.72 7 LEU B C 1
ATOM 1056 O O . LEU B 1 7 ? -0.084 9.023 15 1 45.72 7 LEU B O 1
ATOM 1060 N N . ARG B 1 8 ? -1.74 10.031 15.938 1 58.25 8 ARG B N 1
ATOM 1061 C CA . ARG B 1 8 ? -2.896 9.836 15.07 1 58.25 8 ARG B CA 1
ATOM 1062 C C . ARG B 1 8 ? -3.057 11 14.094 1 58.25 8 ARG B C 1
ATOM 1064 O O . ARG B 1 8 ? -2.867 12.156 14.469 1 58.25 8 ARG B O 1
ATOM 1071 N N . LEU B 1 9 ? -2.482 10.852 12.859 1 67.44 9 LEU B N 1
ATOM 1072 C CA . LEU B 1 9 ? -2.836 11.75 11.773 1 67.44 9 LEU B CA 1
ATOM 1073 C C . LEU B 1 9 ? -4.289 12.203 11.891 1 67.44 9 LEU B C 1
ATOM 1075 O O . LEU B 1 9 ? -5.199 11.375 11.93 1 67.44 9 LEU B O 1
ATOM 1079 N N . PRO B 1 10 ? -4.434 13.5 12.258 1 70.06 10 PRO B N 1
ATOM 1080 C CA . PRO B 1 10 ? -5.812 13.969 12.43 1 70.06 10 PRO B CA 1
ATOM 1081 C C . PRO B 1 10 ? -6.738 13.516 11.305 1 70.06 10 PRO B C 1
ATOM 1083 O O . PRO B 1 10 ? -6.367 13.586 10.133 1 70.06 10 PRO B O 1
ATOM 1086 N N . GLY B 1 11 ? -7.879 13.055 11.688 1 76.75 11 GLY B N 1
ATOM 1087 C CA . GLY B 1 11 ? -8.906 12.656 10.734 1 76.75 11 GLY B CA 1
ATOM 1088 C C . GLY B 1 11 ? -8.656 11.289 10.141 1 76.75 11 GLY B C 1
ATOM 1089 O O . GLY B 1 11 ? -9.469 10.797 9.352 1 76.75 11 GLY B O 1
ATOM 1090 N N . TYR B 1 12 ? -7.438 10.812 10.531 1 82.44 12 TYR B N 1
ATOM 1091 C CA . TYR B 1 12 ? -7.113 9.5 9.984 1 82.44 12 TYR B CA 1
ATOM 1092 C C . TYR B 1 12 ? -6.676 8.547 11.094 1 82.44 12 TYR B C 1
ATOM 1094 O O . TYR B 1 12 ? -6.09 8.969 12.094 1 82.44 12 TYR B O 1
ATOM 1102 N N . GLN B 1 13 ? -7.062 7.344 10.875 1 86.38 13 GLN B N 1
ATOM 1103 C CA . GLN B 1 13 ? -6.453 6.266 11.648 1 86.38 13 GLN B CA 1
ATOM 1104 C C . GLN B 1 13 ? -5.219 5.711 10.945 1 86.38 13 GLN B C 1
ATOM 1106 O O . GLN B 1 13 ? -5.27 5.395 9.758 1 86.38 13 GLN B O 1
ATOM 1111 N N . GLN B 1 14 ? -4.172 5.68 11.68 1 87.81 14 GLN B N 1
ATOM 1112 C CA . GLN B 1 14 ? -2.904 5.215 11.117 1 87.81 14 GLN B CA 1
ATOM 1113 C C . GLN B 1 14 ? -2.598 3.789 11.562 1 87.81 14 GLN B C 1
ATOM 1115 O O . GLN B 1 14 ? -2.74 3.453 12.742 1 87.81 14 GLN B O 1
ATOM 1120 N N . TYR B 1 15 ? -2.232 2.984 10.57 1 88.06 15 TYR B N 1
ATOM 1121 C CA . TYR B 1 15 ? -1.742 1.633 10.82 1 88.06 15 TYR B CA 1
ATOM 1122 C C . TYR B 1 15 ? -0.324 1.461 10.289 1 88.06 15 TYR B C 1
ATOM 1124 O O . TYR B 1 15 ? -0.098 1.501 9.078 1 88.06 15 TYR B O 1
ATOM 1132 N N . SER B 1 16 ? 0.62 1.354 11.109 1 81.5 16 SER B N 1
ATOM 1133 C CA . SER B 1 16 ? 2.027 1.283 10.727 1 81.5 16 SER B CA 1
ATOM 1134 C C . SER B 1 16 ? 2.768 0.223 11.539 1 81.5 16 SER B C 1
ATOM 1136 O O . SER B 1 16 ? 2.211 -0.348 12.477 1 81.5 16 SER B O 1
ATOM 1138 N N . VAL B 1 17 ? 3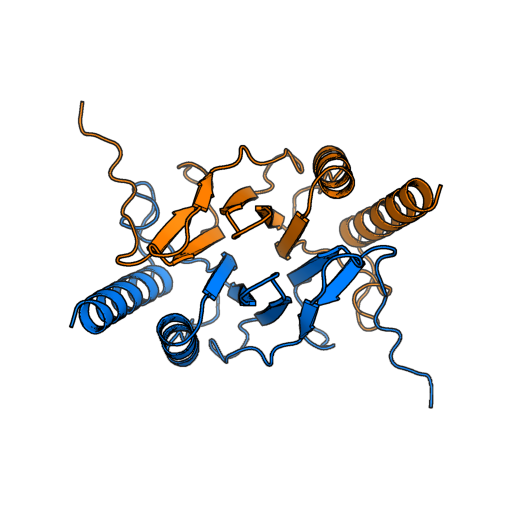.906 -0.324 10.82 1 67.88 17 VAL B N 1
ATOM 1139 C CA . VAL B 1 17 ? 4.746 -1.29 11.516 1 67.88 17 VAL B CA 1
ATOM 1140 C C . VAL B 1 17 ? 5.289 -0.67 12.805 1 67.88 17 VAL B C 1
ATOM 1142 O O . VAL B 1 17 ? 5.605 0.521 12.836 1 67.88 17 VAL B O 1
ATOM 1145 N N . PRO B 1 18 ? 4.996 -1.672 13.789 1 60.72 18 PRO B N 1
ATOM 1146 C CA . PRO B 1 18 ? 5.465 -1.209 15.094 1 60.72 18 PRO B CA 1
ATOM 1147 C C . PRO B 1 18 ? 6.852 -0.568 15.031 1 60.72 18 PRO B C 1
ATOM 1149 O O . PRO B 1 18 ? 7.625 -0.853 14.109 1 60.72 18 PRO B O 1
ATOM 1152 N N . LYS B 1 19 ? 7.105 0.185 15.969 1 58 19 LYS B N 1
ATOM 1153 C CA . LYS B 1 19 ? 8.133 1.131 16.391 1 58 19 LYS B CA 1
ATOM 1154 C C . LYS B 1 19 ? 9.492 0.453 16.5 1 58 19 LYS B C 1
ATOM 1156 O O . LYS B 1 19 ? 9.625 -0.594 17.141 1 58 19 LYS B O 1
ATOM 1161 N N . GLY B 1 20 ? 10.211 0.306 15.336 1 56.25 20 GLY B N 1
ATOM 1162 C CA . GLY B 1 20 ? 11.633 0.062 15.477 1 56.25 20 GLY B CA 1
ATOM 1163 C C . GLY B 1 20 ? 12.492 1.025 14.68 1 56.25 20 GLY B C 1
ATOM 1164 O O . GLY B 1 20 ? 11.969 1.852 13.93 1 56.25 20 GLY B O 1
ATOM 1165 N N . PRO B 1 21 ? 13.734 1.127 15.0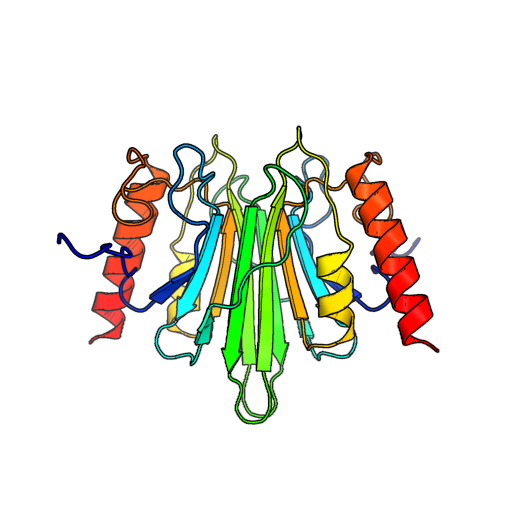86 1 54.94 21 PRO B N 1
ATOM 1166 C CA . PRO B 1 21 ? 14.688 2.057 14.477 1 54.94 21 PRO B CA 1
ATOM 1167 C C . PRO B 1 21 ? 14.703 1.969 12.953 1 54.94 21 PRO B C 1
ATOM 1169 O O . PRO B 1 21 ? 15.195 2.879 12.281 1 54.94 21 PRO B O 1
ATOM 1172 N N . TYR B 1 22 ? 14.031 0.889 12.57 1 55.59 22 TYR B N 1
ATOM 1173 C CA . TYR B 1 22 ? 14.219 0.671 11.141 1 55.59 22 TYR B CA 1
ATOM 1174 C C . TYR B 1 22 ? 12.891 0.748 10.398 1 55.59 22 TYR B C 1
ATOM 1176 O O . TYR B 1 22 ? 12.75 0.182 9.312 1 55.59 22 TYR B O 1
ATOM 1184 N N . SER B 1 23 ? 12.023 1.517 10.914 1 64.56 23 SER B N 1
ATOM 1185 C CA . SER B 1 23 ? 10.797 1.609 10.125 1 64.56 23 SER B CA 1
ATOM 1186 C C . SER B 1 23 ? 11 2.467 8.883 1 64.56 23 SER B C 1
ATOM 1188 O O . SER B 1 23 ? 11.609 3.533 8.953 1 64.56 23 SER B O 1
ATOM 1190 N N . TYR B 1 24 ? 10.688 1.951 7.773 1 66 24 TYR B N 1
ATOM 1191 C CA . TYR B 1 24 ? 10.945 2.576 6.48 1 66 24 TYR B CA 1
ATOM 1192 C C . TYR B 1 24 ? 9.875 3.617 6.16 1 66 24 TYR B C 1
ATOM 1194 O O . TYR B 1 24 ? 9.969 4.32 5.152 1 66 24 TYR B O 1
ATOM 1202 N N . GLY B 1 25 ? 8.891 3.812 7.094 1 75.44 25 GLY B N 1
ATOM 1203 C CA . GLY B 1 25 ? 7.895 4.844 6.855 1 75.44 25 GLY B CA 1
ATOM 1204 C C . GLY B 1 25 ? 6.66 4.328 6.141 1 75.44 25 GLY B C 1
ATOM 1205 O O . GLY B 1 25 ? 5.848 5.113 5.645 1 75.44 25 GLY B O 1
ATOM 1206 N N . SER B 1 26 ? 6.551 3.045 5.98 1 86.25 26 SER B N 1
ATOM 1207 C CA . SER B 1 26 ? 5.352 2.461 5.387 1 86.25 26 SER B CA 1
ATOM 1208 C C . SER B 1 26 ? 4.172 2.521 6.352 1 86.25 26 SER B C 1
ATOM 1210 O O . SER B 1 26 ? 4.336 2.334 7.559 1 86.25 26 SER B O 1
ATOM 1212 N N . MET B 1 27 ? 2.943 2.846 5.738 1 89.19 27 MET B N 1
ATOM 1213 C CA . MET B 1 27 ? 1.761 2.922 6.59 1 89.19 27 MET B CA 1
ATOM 1214 C C . MET B 1 27 ? 0.485 2.832 5.762 1 89.19 27 MET B C 1
ATOM 1216 O O . MET B 1 27 ? 0.527 2.945 4.535 1 89.19 27 MET B O 1
ATOM 1220 N N . ILE B 1 28 ? -0.556 2.582 6.508 1 92.38 28 ILE B N 1
ATOM 1221 C CA . ILE B 1 28 ? -1.912 2.697 5.984 1 92.38 28 ILE B CA 1
ATOM 1222 C C . ILE B 1 28 ? -2.66 3.801 6.73 1 92.38 28 ILE B C 1
ATOM 1224 O O . ILE B 1 28 ? -2.641 3.852 7.961 1 92.38 28 ILE B O 1
ATOM 1228 N N . LEU B 1 29 ? -3.227 4.652 5.977 1 89.31 29 LEU B N 1
ATOM 1229 C CA . LEU B 1 29 ? -4.078 5.703 6.523 1 89.31 29 LEU B CA 1
ATOM 1230 C C . LEU B 1 29 ? -5.531 5.5 6.105 1 89.31 29 LEU B C 1
ATOM 1232 O O . LEU B 1 29 ? -5.832 5.414 4.914 1 89.31 29 LEU B O 1
ATOM 1236 N N . VAL B 1 30 ? -6.375 5.414 7.121 1 89.62 30 VAL B N 1
ATOM 1237 C CA . VAL B 1 30 ? -7.805 5.258 6.883 1 89.62 30 VAL B CA 1
ATOM 1238 C C . VAL B 1 30 ? -8.562 6.457 7.453 1 89.62 30 VAL B C 1
ATOM 1240 O O . VAL B 1 30 ? -8.328 6.859 8.594 1 89.62 30 VAL B O 1
ATOM 1243 N N . ARG B 1 31 ? -9.391 6.973 6.598 1 84 31 ARG B N 1
ATOM 1244 C CA . ARG B 1 31 ? -10.211 8.039 7.164 1 84 31 ARG B CA 1
ATOM 1245 C C . ARG B 1 31 ? -10.906 7.574 8.438 1 84 31 ARG B C 1
ATOM 1247 O O . ARG B 1 31 ? -11.43 6.457 8.5 1 84 31 ARG B O 1
ATOM 1254 N N . ALA B 1 32 ? -11.016 8.484 9.422 1 82.94 32 ALA B N 1
ATOM 1255 C CA . ALA B 1 32 ? -11.508 8.117 10.75 1 82.94 32 ALA B CA 1
ATOM 1256 C C . ALA B 1 32 ? -12.984 7.742 10.703 1 82.94 32 ALA B C 1
ATOM 1258 O O . ALA B 1 32 ? -13.469 6.988 11.555 1 82.94 32 ALA B O 1
ATOM 1259 N N . THR B 1 33 ? -13.703 8.188 9.703 1 81.38 33 THR B N 1
ATOM 1260 C CA . THR B 1 33 ? -15.141 7.938 9.594 1 81.38 33 THR B CA 1
ATOM 1261 C C . THR B 1 33 ? -15.398 6.547 9.023 1 81.38 33 THR B C 1
ATOM 1263 O O . THR B 1 33 ? -16.531 6.062 9.055 1 81.38 33 THR B O 1
ATOM 1266 N N . ILE B 1 34 ? -14.352 5.941 8.531 1 84.88 34 ILE B N 1
ATOM 1267 C CA . ILE B 1 34 ? -14.484 4.59 8.008 1 84.88 34 ILE B CA 1
ATOM 1268 C C . ILE B 1 34 ? -14.18 3.574 9.109 1 84.88 34 ILE B C 1
ATOM 1270 O O . ILE B 1 34 ? -13.055 3.525 9.617 1 84.88 34 ILE B O 1
ATOM 1274 N N . PRO B 1 35 ? -15.25 2.818 9.445 1 90.5 35 PRO B N 1
ATOM 1275 C CA . PRO B 1 35 ? -14.961 1.804 10.461 1 90.5 35 PRO B CA 1
ATOM 1276 C C . PRO B 1 35 ? -13.852 0.845 10.031 1 90.5 35 PRO B C 1
ATOM 1278 O O . PRO B 1 35 ? -13.945 0.222 8.969 1 90.5 35 PRO B O 1
ATOM 1281 N N . SER B 1 36 ? -12.797 0.812 10.812 1 93 36 SER B N 1
ATOM 1282 C CA . SER B 1 36 ? -11.641 -0.027 10.516 1 93 36 SER B CA 1
ATOM 1283 C C . SER B 1 36 ? -10.969 -0.522 11.797 1 93 36 SER B C 1
ATOM 1285 O O . SER B 1 36 ? -11.172 0.05 12.867 1 93 36 SER B O 1
ATOM 1287 N N . SER B 1 37 ? -10.266 -1.63 11.656 1 94.25 37 SER B N 1
ATOM 1288 C CA . SER B 1 37 ? -9.539 -2.197 12.789 1 94.25 37 SER B CA 1
ATOM 1289 C C . SER B 1 37 ? -8.242 -2.854 12.344 1 94.25 37 SER B C 1
ATOM 1291 O O . SER B 1 37 ? -8.141 -3.359 11.227 1 94.25 37 SER B O 1
ATOM 1293 N N . GLU B 1 38 ? -7.344 -2.869 13.227 1 92.75 38 GLU B N 1
ATOM 1294 C CA . GLU B 1 38 ? -6.051 -3.49 12.945 1 92.75 38 GLU B CA 1
ATOM 1295 C C . GLU B 1 38 ? -6.18 -5.008 12.836 1 92.75 38 GLU B C 1
ATOM 1297 O O . GLU B 1 38 ? -6.926 -5.629 13.594 1 92.75 38 GLU B O 1
ATOM 1302 N N . VAL B 1 39 ? -5.512 -5.535 11.836 1 92.12 39 VAL B N 1
ATOM 1303 C CA . VAL B 1 39 ? -5.348 -6.977 11.672 1 92.12 39 VAL B CA 1
ATOM 1304 C C . VAL B 1 39 ? -3.879 -7.352 11.859 1 92.12 39 VAL B C 1
ATOM 1306 O O . VAL B 1 39 ? -2.984 -6.621 11.422 1 92.12 39 VAL B O 1
ATOM 1309 N N . GLU B 1 40 ? -3.643 -8.398 12.625 1 88.19 40 GLU B N 1
ATOM 1310 C CA . GLU B 1 40 ? -2.266 -8.875 12.711 1 88.19 40 GLU B CA 1
ATOM 1311 C C . GLU B 1 40 ? -1.699 -9.172 11.328 1 88.19 40 GLU B C 1
ATOM 1313 O O . GLU B 1 40 ? -2.285 -9.945 10.562 1 88.19 40 GLU B O 1
ATOM 1318 N N . PRO B 1 41 ? -0.673 -8.461 11.055 1 86.06 41 PRO B N 1
ATOM 1319 C CA . PRO B 1 41 ? -0.158 -8.688 9.703 1 86.06 41 PRO B CA 1
ATOM 1320 C C . PRO B 1 41 ? 0.468 -10.07 9.531 1 86.06 41 PRO B C 1
ATOM 1322 O O . PRO B 1 41 ? 0.94 -10.664 10.508 1 86.06 41 PRO B O 1
ATOM 1325 N N . VAL B 1 42 ? 0.379 -10.492 8.367 1 88 42 VAL B N 1
ATOM 1326 C CA . VAL B 1 42 ? 1.001 -11.766 8.031 1 88 42 VAL B CA 1
ATOM 1327 C C . VAL B 1 42 ? 2.512 -11.586 7.902 1 88 42 VAL B C 1
ATOM 1329 O O . VAL B 1 42 ? 2.994 -10.477 7.668 1 88 42 VAL B O 1
ATOM 1332 N N . HIS B 1 43 ? 3.188 -12.727 8.133 1 90.69 43 HIS B N 1
ATOM 1333 C CA . HIS B 1 43 ? 4.633 -12.727 7.949 1 90.69 43 HIS B CA 1
ATOM 1334 C C . HIS B 1 43 ? 5 -12.922 6.48 1 90.69 43 HIS B C 1
ATOM 1336 O O . HIS B 1 43 ? 4.578 -13.898 5.855 1 90.69 43 HIS B O 1
ATOM 1342 N N . CYS B 1 44 ? 5.77 -11.93 5.977 1 90.25 44 CYS B N 1
ATOM 1343 C CA . CYS B 1 44 ? 6.145 -12.016 4.57 1 90.25 44 CYS B CA 1
ATOM 1344 C C . CYS B 1 44 ? 7.66 -12.078 4.414 1 90.25 44 CYS B C 1
ATOM 1346 O O . CYS B 1 44 ? 8.195 -11.742 3.355 1 90.25 44 CYS B O 1
ATOM 1348 N N . GLY B 1 45 ? 8.398 -12.531 5.434 1 90.62 45 GLY B N 1
ATOM 1349 C CA . GLY B 1 45 ? 9.852 -12.617 5.379 1 90.62 45 GLY B CA 1
ATOM 1350 C C . GLY B 1 45 ? 10.539 -11.688 6.363 1 90.62 45 GLY B C 1
ATOM 1351 O O . GLY B 1 45 ? 9.969 -10.672 6.773 1 90.62 45 GLY B O 1
ATOM 1352 N N . GLU B 1 46 ? 11.758 -12.07 6.699 1 89.56 46 GLU B N 1
ATOM 1353 C CA . GLU B 1 46 ? 12.539 -11.258 7.621 1 89.56 46 GLU B CA 1
ATOM 1354 C C . GLU B 1 46 ? 12.867 -9.898 7.02 1 89.56 46 GLU B C 1
ATOM 1356 O O . GLU B 1 46 ? 13.367 -9.812 5.898 1 89.56 46 GLU B O 1
ATOM 1361 N N . GLY B 1 47 ? 12.555 -8.859 7.762 1 85.94 47 GLY B N 1
ATOM 1362 C CA . GLY B 1 47 ? 12.891 -7.516 7.316 1 85.94 47 GLY B CA 1
ATOM 1363 C C . GLY B 1 47 ? 11.852 -6.914 6.395 1 85.94 47 GLY B C 1
ATOM 1364 O O . GLY B 1 47 ? 11.953 -5.746 6.008 1 85.94 47 GLY B O 1
ATOM 1365 N N . VAL B 1 48 ? 10.875 -7.73 5.996 1 88.69 48 VAL B N 1
ATOM 1366 C CA . VAL B 1 48 ? 9.773 -7.219 5.191 1 88.69 48 VAL B CA 1
ATOM 1367 C C . VAL B 1 48 ? 8.727 -6.57 6.102 1 88.69 48 VAL B C 1
ATOM 1369 O O . VAL B 1 48 ? 8.336 -7.145 7.117 1 88.69 48 VAL B O 1
ATOM 1372 N N . GLU B 1 49 ? 8.32 -5.391 5.762 1 88.81 49 GLU B N 1
ATOM 1373 C CA . GLU B 1 49 ? 7.305 -4.695 6.547 1 88.81 49 GLU B CA 1
ATOM 1374 C C . GLU B 1 49 ? 5.906 -4.988 6.016 1 88.81 49 GLU B C 1
ATOM 1376 O O . GLU B 1 49 ? 5.652 -4.863 4.816 1 88.81 49 GLU B O 1
ATOM 1381 N N . THR B 1 50 ? 5.051 -5.391 6.898 1 91.12 50 THR B N 1
ATOM 1382 C CA . THR B 1 50 ? 3.666 -5.68 6.543 1 91.12 50 THR B CA 1
ATOM 1383 C C . THR B 1 50 ? 2.703 -5.004 7.516 1 91.12 50 THR B C 1
ATOM 1385 O O . THR B 1 50 ? 2.9 -5.059 8.727 1 91.12 50 THR B O 1
ATOM 1388 N N . GLN B 1 51 ? 1.766 -4.324 6.953 1 92 51 GLN B N 1
ATOM 1389 C CA . GLN B 1 51 ? 0.632 -3.789 7.699 1 92 51 GLN B CA 1
ATOM 1390 C C . GLN B 1 51 ? -0.687 -4.352 7.176 1 92 51 GLN B C 1
ATOM 1392 O O . GLN B 1 51 ? -0.797 -4.688 5.996 1 92 51 GLN B O 1
ATOM 1397 N N . ALA B 1 52 ? -1.638 -4.434 8.094 1 93.94 52 ALA B N 1
ATOM 1398 C CA . ALA B 1 52 ? -2.947 -4.914 7.66 1 93.94 52 ALA B CA 1
ATOM 1399 C C . ALA B 1 52 ? -4.066 -4.223 8.43 1 93.94 52 ALA B C 1
ATOM 1401 O O . ALA B 1 52 ? -3.949 -3.996 9.641 1 93.94 52 ALA B O 1
ATOM 1402 N N . VAL B 1 53 ? -5.086 -3.943 7.684 1 95 53 VAL B N 1
ATOM 1403 C CA . VAL B 1 53 ? -6.262 -3.311 8.273 1 95 53 VAL B CA 1
ATOM 1404 C C . VAL B 1 53 ? -7.531 -3.949 7.711 1 95 53 VAL B C 1
ATOM 1406 O O . VAL B 1 53 ? -7.582 -4.309 6.535 1 95 53 VAL B O 1
ATOM 1409 N N . ARG B 1 54 ? -8.469 -4.129 8.578 1 94.25 54 ARG B N 1
ATOM 1410 C CA . ARG B 1 54 ? -9.789 -4.555 8.148 1 94.25 54 ARG B CA 1
ATOM 1411 C C . ARG B 1 54 ? -10.734 -3.361 8.023 1 94.25 54 ARG B C 1
ATOM 1413 O O . ARG B 1 54 ? -10.883 -2.582 8.969 1 94.25 54 ARG B O 1
ATOM 1420 N N . ILE B 1 55 ? -11.25 -3.209 6.84 1 92.25 55 ILE B N 1
ATOM 1421 C CA . ILE B 1 55 ? -12.312 -2.238 6.605 1 92.25 55 ILE B CA 1
ATOM 1422 C C . ILE B 1 55 ? -13.672 -2.918 6.762 1 92.25 55 ILE B C 1
ATOM 1424 O O . ILE B 1 55 ? -13.93 -3.959 6.148 1 92.25 55 ILE B O 1
ATOM 1428 N N . HIS B 1 56 ? -14.469 -2.328 7.617 1 89.31 56 HIS B N 1
ATOM 1429 C CA . HIS B 1 56 ? -15.797 -2.887 7.828 1 89.31 56 HIS B CA 1
ATOM 1430 C C . HIS B 1 56 ? -16.812 -2.271 6.867 1 89.31 56 HIS B C 1
ATOM 1432 O O . HIS B 1 56 ? -17.031 -1.059 6.879 1 89.31 56 HIS B O 1
ATOM 1438 N N . LEU B 1 57 ? -17.234 -3.059 6.012 1 78.69 57 LEU B N 1
ATOM 1439 C CA . LEU B 1 57 ? -18.234 -2.645 5.039 1 78.69 57 LEU B CA 1
ATOM 1440 C C . LEU B 1 57 ? -19.641 -2.979 5.527 1 78.69 57 LEU B C 1
ATOM 1442 O O . LEU B 1 57 ? -19.812 -3.648 6.551 1 78.69 57 LEU B O 1
ATOM 1446 N N . ALA B 1 58 ? -20.688 -2.42 4.848 1 74.88 58 ALA B N 1
ATOM 1447 C CA . ALA B 1 58 ? -22.078 -2.598 5.289 1 74.88 58 ALA B CA 1
ATOM 1448 C C . ALA B 1 58 ? -22.422 -4.078 5.402 1 74.88 58 ALA B C 1
ATOM 1450 O O . ALA B 1 58 ? -23.062 -4.5 6.371 1 74.88 58 ALA B O 1
ATOM 1451 N N . LYS B 1 59 ? -22.078 -4.91 4.477 1 76.56 59 LYS B N 1
ATOM 1452 C CA . LYS B 1 59 ? -22.469 -6.316 4.504 1 76.56 59 LYS B CA 1
ATOM 1453 C C . LYS B 1 59 ? -21.25 -7.23 4.434 1 76.56 59 LYS B C 1
ATOM 1455 O O . LYS B 1 59 ? -21.391 -8.438 4.227 1 76.56 59 LYS B O 1
ATOM 1460 N N . ASP B 1 60 ? -20.109 -6.672 4.566 1 79.31 60 ASP B N 1
ATOM 1461 C CA . ASP B 1 60 ? -18.891 -7.477 4.438 1 79.31 60 ASP B CA 1
ATOM 1462 C C . ASP B 1 60 ? -17.672 -6.723 4.969 1 79.31 60 ASP B C 1
ATOM 1464 O O . ASP B 1 60 ? -17.828 -5.695 5.637 1 79.31 60 ASP B O 1
ATOM 1468 N N . SER B 1 61 ? -16.516 -7.41 4.84 1 87.94 61 SER B N 1
ATOM 1469 C CA . SER B 1 61 ? -15.266 -6.773 5.23 1 87.94 61 SER B CA 1
ATOM 1470 C C . SER B 1 61 ? -14.172 -7.004 4.188 1 87.94 61 SER B C 1
ATOM 1472 O O . SER B 1 61 ? -14.266 -7.941 3.389 1 87.94 61 SER B O 1
ATOM 1474 N N . LEU B 1 62 ? -13.328 -6.059 4.16 1 91 62 LEU B N 1
ATOM 1475 C CA . LEU B 1 62 ? -12.148 -6.133 3.307 1 91 62 LEU B CA 1
ATOM 1476 C C . LEU B 1 62 ? -10.875 -5.984 4.129 1 91 62 LEU B C 1
ATOM 1478 O O . LEU B 1 62 ? -10.773 -5.086 4.965 1 91 62 LEU B O 1
ATOM 1482 N N . VAL B 1 63 ? -10 -6.91 3.918 1 92.94 63 VAL B N 1
ATOM 1483 C CA . VAL B 1 63 ? -8.688 -6.75 4.535 1 92.94 63 VAL B CA 1
ATOM 1484 C C . VAL B 1 63 ? -7.707 -6.164 3.525 1 92.94 63 VAL B C 1
ATOM 1486 O O . VAL B 1 63 ? -7.598 -6.656 2.398 1 92.94 63 VAL B O 1
ATOM 1489 N N . VAL B 1 64 ? -7.051 -5.113 3.949 1 94.38 64 VAL B N 1
ATOM 1490 C CA . VAL B 1 64 ? -6.051 -4.457 3.111 1 94.38 64 VAL B CA 1
ATOM 1491 C C . VAL B 1 64 ? -4.656 -4.676 3.699 1 94.38 64 VAL B C 1
ATOM 1493 O O . VAL B 1 64 ? -4.422 -4.383 4.875 1 94.38 64 VAL B O 1
ATOM 1496 N N . TYR B 1 65 ? -3.781 -5.18 2.854 1 93.44 65 TYR B N 1
ATOM 1497 C CA . TYR B 1 65 ? -2.377 -5.324 3.223 1 93.44 65 TYR B CA 1
ATOM 1498 C C . TYR B 1 65 ? -1.52 -4.27 2.533 1 93.44 65 TYR B C 1
ATOM 1500 O O . TYR B 1 65 ? -1.74 -3.951 1.362 1 93.44 65 TYR B O 1
ATOM 1508 N N . ASN B 1 66 ? -0.579 -3.744 3.285 1 94.12 66 ASN B N 1
ATOM 1509 C CA . ASN B 1 66 ? 0.509 -2.939 2.74 1 94.12 66 ASN B CA 1
ATOM 1510 C C . ASN B 1 66 ? 1.869 -3.57 3.023 1 94.12 66 ASN B C 1
ATOM 1512 O O . ASN B 1 66 ? 2.242 -3.756 4.184 1 94.12 66 ASN B O 1
ATOM 1516 N N . ILE B 1 67 ? 2.576 -3.832 1.923 1 90.81 67 ILE B N 1
ATOM 1517 C CA . ILE B 1 67 ? 3.826 -4.57 2.07 1 90.81 67 ILE B CA 1
ATOM 1518 C C . ILE B 1 67 ? 4.98 -3.75 1.494 1 90.81 67 ILE B C 1
ATOM 1520 O O . ILE B 1 67 ? 4.879 -3.221 0.385 1 90.81 67 ILE B O 1
ATOM 1524 N N . TYR B 1 68 ? 5.93 -3.602 2.26 1 89.31 68 TYR B N 1
ATOM 1525 C CA . TYR B 1 68 ? 7.195 -3.076 1.756 1 89.31 68 TYR B CA 1
ATOM 1526 C C . TYR B 1 68 ? 8.297 -4.121 1.862 1 89.31 68 TYR B C 1
ATOM 1528 O O . TYR B 1 68 ? 8.719 -4.48 2.967 1 89.31 68 TYR B O 1
ATOM 1536 N N . LYS B 1 69 ? 8.781 -4.473 0.794 1 88.5 69 LYS B N 1
ATOM 1537 C CA . LYS B 1 69 ? 9.883 -5.426 0.708 1 88.5 69 LYS B CA 1
ATOM 1538 C C . LYS B 1 69 ? 11.172 -4.738 0.255 1 88.5 69 LYS B C 1
ATOM 1540 O O . LYS B 1 69 ? 11.32 -4.406 -0.924 1 88.5 69 LYS B O 1
ATOM 1545 N N . PRO B 1 70 ? 12.109 -4.637 1.178 1 84.56 70 PRO B N 1
ATOM 1546 C CA . PRO B 1 70 ? 13.383 -4.062 0.747 1 84.56 70 PRO B CA 1
ATOM 1547 C C . PRO B 1 70 ? 14.086 -4.918 -0.304 1 84.56 70 PRO B C 1
ATOM 1549 O O . PRO B 1 70 ? 13.945 -6.145 -0.305 1 84.56 70 PRO B O 1
ATOM 1552 N N . PRO B 1 71 ? 14.867 -4.219 -1.123 1 80.94 71 PRO B N 1
ATOM 1553 C CA . PRO B 1 71 ? 15.531 -4.945 -2.211 1 80.94 71 PRO B CA 1
ATOM 1554 C C . PRO B 1 71 ? 16.453 -6.055 -1.709 1 80.94 71 PRO B C 1
ATOM 1556 O O . PRO B 1 71 ? 16.656 -7.055 -2.402 1 80.94 71 PRO B O 1
ATOM 1559 N N . THR B 1 72 ? 16.938 -5.949 -0.486 1 84 72 THR B N 1
ATOM 1560 C CA . THR B 1 72 ? 17.953 -6.883 -0.004 1 84 72 THR B CA 1
ATOM 1561 C C . THR B 1 72 ? 17.312 -8.031 0.759 1 84 72 THR B C 1
ATOM 1563 O O . THR B 1 72 ? 18 -8.945 1.225 1 84 72 THR B O 1
ATOM 1566 N N . LYS B 1 73 ? 16 -7.988 0.892 1 86.94 73 LYS B N 1
ATOM 1567 C CA . LYS B 1 73 ? 15.32 -9.023 1.659 1 86.94 73 LYS B CA 1
ATOM 1568 C C . LYS B 1 73 ? 14.555 -9.977 0.74 1 86.94 73 LYS B C 1
ATOM 1570 O O . LYS B 1 73 ? 14.336 -9.672 -0.434 1 86.94 73 LYS B O 1
ATOM 1575 N N . ARG B 1 74 ? 14.227 -11.125 1.324 1 85.69 74 ARG B N 1
ATOM 1576 C CA . ARG B 1 74 ? 13.469 -12.133 0.58 1 85.69 74 ARG B CA 1
ATOM 1577 C C . ARG B 1 74 ? 11.992 -12.078 0.945 1 85.69 74 ARG B C 1
ATOM 1579 O O . ARG B 1 74 ? 11.641 -12.008 2.125 1 85.69 74 ARG B O 1
ATOM 1586 N N . LEU B 1 75 ? 11.219 -12.172 -0.105 1 86.06 75 LEU B N 1
ATOM 1587 C CA . LEU B 1 75 ? 9.773 -12.172 0.097 1 86.06 75 LEU B CA 1
ATOM 1588 C C . LEU B 1 75 ? 9.266 -13.586 0.353 1 86.06 75 LEU B C 1
ATOM 1590 O O . LEU B 1 75 ? 9.602 -14.523 -0.381 1 86.06 75 LEU B O 1
ATOM 1594 N N . GLU B 1 76 ? 8.562 -13.742 1.416 1 86.25 76 GLU B N 1
ATOM 1595 C CA . GLU B 1 76 ? 7.82 -14.961 1.704 1 86.25 76 GLU B CA 1
ATOM 1596 C C . GLU B 1 76 ? 6.316 -14.727 1.613 1 86.25 76 GLU B C 1
ATOM 1598 O O . GLU B 1 76 ? 5.77 -13.883 2.33 1 86.25 76 GLU B O 1
ATOM 1603 N N . THR B 1 77 ? 5.621 -15.508 0.818 1 81.44 77 THR B N 1
ATOM 1604 C CA . THR B 1 77 ? 4.234 -15.148 0.539 1 81.44 77 THR B CA 1
ATOM 1605 C C . THR B 1 77 ? 3.287 -16.234 1.035 1 81.44 77 THR B C 1
ATOM 1607 O O . THR B 1 77 ? 2.074 -16.141 0.833 1 81.44 77 THR B O 1
ATOM 1610 N N . GLY B 1 78 ? 3.814 -17.25 1.646 1 80.88 78 GLY B N 1
ATOM 1611 C CA . GLY B 1 78 ? 2.973 -18.359 2.061 1 80.88 78 GLY B CA 1
ATOM 1612 C C . GLY B 1 78 ? 1.761 -17.922 2.861 1 80.88 78 GLY B C 1
ATOM 1613 O O . GLY B 1 78 ? 0.623 -18.203 2.479 1 80.88 78 GLY B O 1
ATOM 1614 N N . GLU B 1 79 ? 1.955 -17.25 3.918 1 84.12 79 GLU B N 1
ATOM 1615 C CA . GLU B 1 79 ? 0.866 -16.828 4.793 1 84.12 79 GLU B CA 1
ATOM 1616 C C . GLU B 1 79 ? -0.057 -15.844 4.082 1 84.12 79 GLU B C 1
ATOM 1618 O O . GLU B 1 79 ? -1.277 -15.891 4.246 1 84.12 79 GLU B O 1
ATOM 1623 N N . LEU B 1 80 ? 0.52 -14.945 3.385 1 83.31 80 LEU B N 1
ATOM 1624 C CA . LEU B 1 80 ? -0.251 -13.945 2.65 1 83.31 80 LEU B CA 1
ATOM 1625 C C . LEU B 1 80 ? -1.234 -14.617 1.694 1 83.31 80 LEU B C 1
ATOM 1627 O O . LEU B 1 80 ? -2.404 -14.234 1.635 1 83.31 80 LEU B O 1
ATOM 1631 N N . LEU B 1 81 ? -0.805 -15.617 1.089 1 76.06 81 LEU B N 1
ATOM 1632 C CA . LEU B 1 81 ? -1.635 -16.312 0.116 1 76.06 81 LEU B CA 1
ATOM 1633 C C . LEU B 1 81 ? -2.76 -17.078 0.81 1 76.06 81 LEU B C 1
ATOM 1635 O O . LEU B 1 81 ? -3.879 -17.141 0.298 1 76.06 81 LEU B O 1
ATOM 1639 N N . THR B 1 82 ? -2.369 -17.656 1.852 1 80.31 82 THR B N 1
ATOM 1640 C CA . THR B 1 82 ? -3.393 -18.359 2.623 1 80.31 82 THR B CA 1
ATOM 1641 C C . THR B 1 82 ? -4.52 -17.406 3.016 1 80.31 82 THR B C 1
ATOM 1643 O O . THR B 1 82 ? -5.695 -17.734 2.869 1 80.31 82 THR B O 1
ATOM 1646 N N . GLN B 1 83 ? -4.164 -16.25 3.426 1 81.88 83 GLN B N 1
ATOM 1647 C CA . GLN B 1 83 ? -5.16 -15.25 3.793 1 81.88 83 GLN B CA 1
ATOM 1648 C C . GLN B 1 83 ? -5.961 -14.797 2.574 1 81.88 83 GLN B C 1
ATOM 1650 O O . GLN B 1 83 ? -7.18 -14.617 2.656 1 81.88 83 GLN B O 1
ATOM 1655 N N . ALA B 1 84 ? -5.27 -14.656 1.518 1 76.19 84 ALA B N 1
ATOM 1656 C CA . ALA B 1 84 ? -5.883 -14.148 0.292 1 76.19 84 ALA B CA 1
ATOM 1657 C C . ALA B 1 84 ? -6.93 -15.125 -0.237 1 76.19 84 ALA B C 1
ATOM 1659 O O . ALA B 1 84 ? -7.859 -14.727 -0.944 1 76.19 84 ALA B O 1
ATOM 1660 N N . THR B 1 85 ? -6.832 -16.344 0.11 1 74.44 85 THR B N 1
ATOM 1661 C CA . THR B 1 85 ? -7.785 -17.344 -0.357 1 74.44 85 THR B CA 1
ATOM 1662 C C . THR B 1 85 ? -8.992 -17.422 0.577 1 74.44 85 THR B C 1
ATOM 1664 O O . THR B 1 85 ? -10.062 -17.875 0.181 1 74.44 85 THR B O 1
ATOM 1667 N N . GLN B 1 86 ? -8.867 -16.969 1.741 1 75.25 86 GLN B N 1
ATOM 1668 C CA . GLN B 1 86 ? -9.906 -17.156 2.752 1 75.25 86 GLN B CA 1
ATOM 1669 C C . GLN B 1 86 ? -10.742 -15.898 2.938 1 75.25 86 GLN B C 1
ATOM 1671 O O . GLN B 1 86 ? -11.883 -15.969 3.391 1 75.25 86 GLN B O 1
ATOM 1676 N N . GLU B 1 87 ? -10.148 -14.797 2.727 1 76.75 87 GLU B N 1
ATOM 1677 C CA . GLU B 1 87 ? -10.805 -13.516 2.977 1 76.75 87 GLU B CA 1
ATOM 1678 C C . GLU B 1 87 ? -10.805 -12.641 1.724 1 76.75 87 GLU B C 1
ATOM 1680 O O . GLU B 1 87 ? -10.195 -12.992 0.715 1 76.75 87 GLU B O 1
ATOM 1685 N N . HIS B 1 88 ? -11.773 -11.688 1.752 1 84.75 88 HIS B N 1
ATOM 1686 C CA . HIS B 1 88 ? -11.625 -10.609 0.779 1 84.75 88 HIS B CA 1
ATOM 1687 C C . HIS B 1 88 ? -10.406 -9.75 1.083 1 84.75 88 HIS B C 1
ATOM 1689 O O . HIS B 1 88 ? -10.367 -9.047 2.094 1 84.75 88 HIS B O 1
ATOM 1695 N N . VAL B 1 89 ? -9.445 -9.891 0.146 1 87.5 89 VAL B N 1
ATOM 1696 C CA . VAL B 1 89 ? -8.18 -9.234 0.447 1 87.5 89 VAL B CA 1
ATOM 1697 C C . VAL B 1 89 ? -7.762 -8.352 -0.727 1 87.5 89 VAL B C 1
ATOM 1699 O O . VAL B 1 89 ? -8.023 -8.688 -1.885 1 87.5 89 VAL B O 1
ATOM 1702 N N . LEU B 1 90 ? -7.277 -7.262 -0.42 1 91.19 90 LEU B N 1
ATOM 1703 C CA . LEU B 1 90 ? -6.527 -6.371 -1.301 1 91.19 90 LEU B CA 1
ATOM 1704 C C . LEU B 1 90 ? -5.09 -6.215 -0.821 1 91.19 90 LEU B C 1
ATOM 1706 O O . LEU B 1 90 ? -4.844 -6.016 0.371 1 91.19 90 LEU B O 1
ATOM 1710 N N . ILE B 1 91 ? -4.156 -6.371 -1.762 1 91.19 91 ILE B N 1
ATOM 1711 C CA . ILE B 1 91 ? -2.742 -6.266 -1.418 1 91.19 91 ILE B CA 1
ATOM 1712 C C . ILE B 1 91 ? -2.121 -5.082 -2.154 1 91.19 91 ILE B C 1
ATOM 1714 O O . ILE B 1 91 ? -2.275 -4.945 -3.371 1 91.19 91 ILE B O 1
ATOM 1718 N N . ALA B 1 92 ? -1.48 -4.242 -1.377 1 93.25 92 ALA B N 1
ATOM 1719 C CA . ALA B 1 92 ? -0.763 -3.102 -1.938 1 93.25 92 ALA B CA 1
ATOM 1720 C C . ALA B 1 92 ? 0.674 -3.051 -1.428 1 93.25 92 ALA B C 1
ATOM 1722 O O . ALA B 1 92 ? 1.014 -3.715 -0.446 1 93.25 92 ALA B O 1
ATOM 1723 N N . GLY B 1 93 ? 1.428 -2.266 -2.135 1 91.62 93 GLY B N 1
ATOM 1724 C CA . GLY B 1 93 ? 2.766 -2.035 -1.611 1 91.62 93 GLY B CA 1
ATOM 1725 C C . GLY B 1 93 ? 3.83 -1.998 -2.691 1 91.62 93 GLY B C 1
ATOM 1726 O O . GLY B 1 93 ? 3.518 -1.855 -3.875 1 91.62 93 GLY B O 1
ATOM 1727 N N . ASP B 1 94 ? 4.98 -1.988 -2.176 1 87.62 94 ASP B N 1
ATOM 1728 C CA . ASP B 1 94 ? 6.176 -2.104 -3.006 1 87.62 94 ASP B CA 1
ATOM 1729 C C . ASP B 1 94 ? 6.887 -3.432 -2.764 1 87.62 94 ASP B C 1
ATOM 1731 O O . ASP B 1 94 ? 7.582 -3.596 -1.759 1 87.62 94 ASP B O 1
ATOM 1735 N N . PHE B 1 95 ? 6.801 -4.297 -3.748 1 83.38 95 PHE B N 1
ATOM 1736 C CA . PHE B 1 95 ? 7.32 -5.652 -3.596 1 83.38 95 PHE B CA 1
ATOM 1737 C C . PHE B 1 95 ? 8.742 -5.754 -4.133 1 83.38 95 PHE B C 1
ATOM 1739 O O . PHE B 1 95 ? 9.438 -6.742 -3.889 1 83.38 95 PHE B O 1
ATOM 1746 N N . ASN B 1 96 ? 9.078 -4.766 -4.816 1 81.38 96 ASN B N 1
ATOM 1747 C CA . ASN B 1 96 ? 10.352 -4.848 -5.535 1 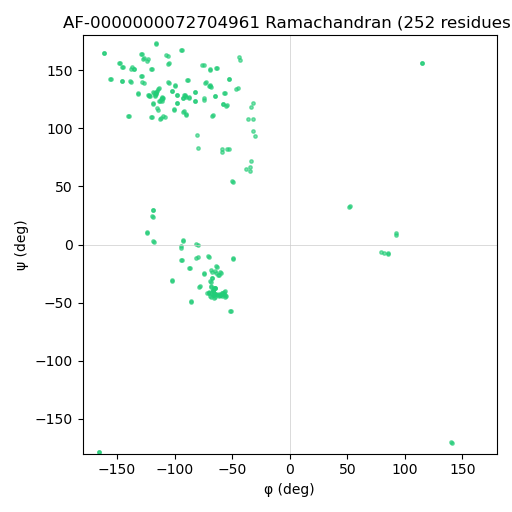81.38 96 ASN B CA 1
ATOM 1748 C C . ASN B 1 96 ? 10.438 -6.117 -6.375 1 81.38 96 ASN B C 1
ATOM 1750 O O . ASN B 1 96 ? 11.484 -6.754 -6.438 1 81.38 96 ASN B O 1
ATOM 1754 N N . ALA B 1 97 ? 9.312 -6.496 -6.836 1 80 97 ALA B N 1
ATOM 1755 C CA . ALA B 1 97 ? 9.203 -7.699 -7.652 1 80 97 ALA B CA 1
ATOM 1756 C C . ALA B 1 97 ? 9.117 -7.348 -9.141 1 80 97 ALA B C 1
ATOM 1758 O O . ALA B 1 97 ? 8.148 -6.719 -9.578 1 80 97 ALA B O 1
ATOM 1759 N N . HIS B 1 98 ? 10.148 -7.809 -9.75 1 79.38 98 HIS B N 1
ATOM 1760 C CA . HIS B 1 98 ? 10.227 -7.539 -11.18 1 79.38 98 HIS B CA 1
ATOM 1761 C C . HIS B 1 98 ? 10.055 -8.82 -11.992 1 79.38 98 HIS B C 1
ATOM 1763 O O . HIS B 1 98 ? 10.727 -9.82 -11.727 1 79.38 98 HIS B O 1
ATOM 1769 N N . HIS B 1 99 ? 9.117 -8.773 -12.828 1 81 99 HIS B N 1
ATOM 1770 C CA . HIS B 1 99 ? 8.828 -9.875 -13.734 1 81 99 HIS B CA 1
ATOM 1771 C C . HIS B 1 99 ? 8.117 -9.391 -14.992 1 81 99 HIS B C 1
ATOM 1773 O O . HIS B 1 99 ? 7.25 -8.516 -14.922 1 81 99 HIS B O 1
ATOM 1779 N N . PRO B 1 100 ? 8.477 -9.992 -16.047 1 79.44 100 PRO B N 1
ATOM 1780 C CA . PRO B 1 100 ? 7.852 -9.531 -17.297 1 79.44 100 PRO B CA 1
ATOM 1781 C C . PRO B 1 100 ? 6.336 -9.711 -17.297 1 79.44 100 PRO B C 1
ATOM 1783 O O . PRO B 1 100 ? 5.621 -8.977 -17.984 1 79.44 100 PRO B O 1
ATOM 1786 N N . THR B 1 101 ? 5.879 -10.711 -16.5 1 76.06 101 THR B N 1
ATOM 1787 C CA . THR B 1 101 ? 4.438 -10.898 -16.375 1 76.06 101 THR B CA 1
ATOM 1788 C C . THR B 1 101 ? 3.799 -9.727 -15.641 1 76.06 101 THR B C 1
ATOM 1790 O O . THR B 1 101 ? 2.625 -9.414 -15.859 1 76.06 101 THR B O 1
ATOM 1793 N N . ILE B 1 102 ? 4.566 -9.109 -14.781 1 73.44 102 ILE B N 1
ATOM 1794 C CA . ILE B 1 102 ? 4.105 -7.961 -14 1 73.44 102 ILE B CA 1
ATOM 1795 C C . ILE B 1 102 ? 4.301 -6.68 -14.797 1 73.44 102 ILE B C 1
ATOM 1797 O O . ILE B 1 102 ? 3.383 -5.863 -14.914 1 73.44 102 ILE B O 1
ATOM 1801 N N . ASN B 1 103 ? 5.391 -6.5 -15.312 1 73.75 103 ASN B N 1
ATOM 1802 C CA . ASN B 1 103 ? 5.816 -5.387 -16.156 1 73.75 103 ASN B CA 1
ATOM 1803 C C . ASN B 1 103 ? 6.699 -5.859 -17.312 1 73.75 103 ASN B C 1
ATOM 1805 O O . ASN B 1 103 ? 7.848 -6.242 -17.094 1 73.75 103 ASN B O 1
ATOM 1809 N N . PRO B 1 104 ? 6.164 -5.781 -18.516 1 75.19 104 PRO B N 1
ATOM 1810 C CA . PRO B 1 104 ? 6.867 -6.387 -19.656 1 75.19 104 PRO B CA 1
ATOM 1811 C C . PRO B 1 104 ? 8.219 -5.73 -19.922 1 75.19 104 PRO B C 1
ATOM 1813 O O . PRO B 1 104 ? 9.055 -6.305 -20.625 1 75.19 104 PRO B O 1
ATOM 1816 N N . THR B 1 105 ? 8.461 -4.574 -19.469 1 74.06 105 THR B N 1
ATOM 1817 C CA . THR B 1 105 ? 9.688 -3.863 -19.797 1 74.06 105 THR B CA 1
ATOM 1818 C C . THR B 1 105 ? 10.758 -4.137 -18.734 1 74.06 105 THR B C 1
ATOM 1820 O O . THR B 1 105 ? 11.867 -3.592 -18.812 1 74.06 105 THR B O 1
ATOM 1823 N N . THR B 1 106 ? 10.336 -5.008 -17.844 1 75.44 106 THR B N 1
ATOM 1824 C CA . THR B 1 106 ? 11.289 -5.227 -16.766 1 75.44 106 THR B CA 1
ATOM 1825 C C . THR B 1 106 ? 11.984 -6.574 -16.922 1 75.44 106 THR B C 1
ATOM 1827 O O . THR B 1 106 ? 11.469 -7.473 -17.594 1 75.44 106 THR B O 1
ATOM 1830 N N . THR B 1 107 ? 13.242 -6.629 -16.297 1 80.88 107 THR B N 1
ATOM 1831 C CA . THR B 1 107 ? 13.93 -7.906 -16.156 1 80.88 107 THR B CA 1
ATOM 1832 C C . THR B 1 107 ? 13.523 -8.594 -14.852 1 80.88 107 THR B C 1
ATOM 1834 O O . THR B 1 107 ? 13.391 -7.941 -13.82 1 80.88 107 THR B O 1
ATOM 1837 N N . MET B 1 108 ? 13.406 -9.875 -15.039 1 83.31 108 MET B N 1
ATOM 1838 C CA . MET B 1 108 ? 12.914 -10.664 -13.914 1 83.31 108 MET B CA 1
ATOM 1839 C C . MET B 1 108 ? 13.945 -10.703 -12.781 1 83.31 108 MET B C 1
ATOM 1841 O O . MET B 1 108 ? 15.141 -10.82 -13.031 1 83.31 108 MET B O 1
ATOM 1845 N N . ASN B 1 109 ? 13.492 -10.523 -11.602 1 84.69 109 ASN B N 1
ATOM 1846 C CA . ASN B 1 109 ? 14.281 -10.828 -10.414 1 84.69 109 ASN B CA 1
ATOM 1847 C C . ASN B 1 109 ? 13.648 -11.945 -9.594 1 84.69 109 ASN B C 1
ATOM 1849 O O . ASN B 1 109 ? 12.594 -12.461 -9.945 1 84.69 109 ASN B O 1
ATOM 1853 N N . GLN B 1 110 ? 14.352 -12.414 -8.562 1 84.31 110 GLN B N 1
ATOM 1854 C CA . GLN B 1 110 ? 13.898 -13.555 -7.766 1 84.31 110 GLN B CA 1
ATOM 1855 C C . GLN B 1 110 ? 12.539 -13.289 -7.141 1 84.31 110 GLN B C 1
ATOM 1857 O O . GLN B 1 110 ? 11.672 -14.164 -7.129 1 84.31 110 GLN B O 1
ATOM 1862 N N . ASP B 1 111 ? 12.344 -12.133 -6.66 1 81.56 111 ASP B N 1
ATOM 1863 C CA . ASP B 1 111 ? 11.086 -11.789 -6.008 1 81.56 111 ASP B CA 1
ATOM 1864 C C . ASP B 1 111 ? 9.93 -11.812 -7 1 81.56 111 ASP B C 1
ATOM 1866 O O . ASP B 1 111 ? 8.836 -12.281 -6.684 1 81.56 111 ASP B O 1
ATOM 1870 N N . GLY B 1 112 ? 10.203 -11.266 -8.133 1 80.88 112 GLY B N 1
ATOM 1871 C CA . GLY B 1 112 ? 9.195 -11.32 -9.188 1 80.88 112 GLY B CA 1
ATOM 1872 C C . GLY B 1 112 ? 8.812 -12.742 -9.562 1 80.88 112 GLY B C 1
ATOM 1873 O O . GLY B 1 112 ? 7.633 -13.047 -9.727 1 80.88 112 GLY B O 1
ATOM 1874 N N . HIS B 1 113 ? 9.82 -13.57 -9.688 1 82.38 113 HIS B N 1
ATOM 1875 C CA . HIS B 1 113 ? 9.57 -14.969 -10.008 1 82.38 113 HIS B CA 1
ATOM 1876 C C . HIS B 1 113 ? 8.719 -15.633 -8.93 1 82.38 113 HIS B C 1
ATOM 1878 O O . HIS B 1 113 ? 7.742 -16.312 -9.242 1 82.38 113 HIS B O 1
ATOM 1884 N N . HIS B 1 114 ? 9.023 -15.375 -7.781 1 79.56 114 HIS B N 1
ATOM 1885 C CA . HIS B 1 114 ? 8.32 -15.977 -6.652 1 79.56 114 HIS B CA 1
ATOM 1886 C C . HIS B 1 114 ? 6.867 -15.508 -6.602 1 79.56 114 HIS B C 1
ATOM 1888 O O . HIS B 1 114 ? 5.957 -16.312 -6.395 1 79.56 114 HIS B O 1
ATOM 1894 N N . LEU B 1 115 ? 6.695 -14.305 -6.758 1 78.25 115 LEU B N 1
ATOM 1895 C CA . LEU B 1 115 ? 5.352 -13.742 -6.699 1 78.25 115 LEU B CA 1
ATOM 1896 C C . LEU B 1 115 ? 4.469 -14.328 -7.797 1 78.25 115 LEU B C 1
ATOM 1898 O O . LEU B 1 115 ? 3.328 -14.719 -7.543 1 78.25 115 LEU B O 1
ATOM 1902 N N . VAL B 1 116 ? 5.012 -14.414 -8.938 1 76.62 116 VAL B N 1
ATOM 1903 C CA . VAL B 1 116 ? 4.258 -14.922 -10.078 1 76.62 116 VAL B CA 1
ATOM 1904 C C . VAL B 1 116 ? 3.926 -16.406 -9.867 1 76.62 116 VAL B C 1
ATOM 1906 O O . VAL B 1 116 ? 2.807 -16.844 -10.141 1 76.62 116 VAL B O 1
ATOM 1909 N N . GLU B 1 117 ? 4.844 -17.094 -9.43 1 76.19 117 GLU B N 1
ATOM 1910 C CA . GLU B 1 117 ? 4.625 -18.516 -9.172 1 76.19 117 GLU B CA 1
ATOM 1911 C C . GLU B 1 117 ? 3.535 -18.734 -8.125 1 76.19 117 GLU B C 1
ATOM 1913 O O . GLU B 1 117 ? 2.666 -19.594 -8.289 1 76.19 117 GLU B O 1
ATOM 1918 N N . LEU B 1 118 ? 3.561 -18.016 -7.16 1 70.19 118 LEU B N 1
ATOM 1919 C CA . LEU B 1 118 ? 2.629 -18.156 -6.047 1 70.19 118 LEU B CA 1
ATOM 1920 C C . LEU B 1 118 ? 1.213 -17.781 -6.465 1 70.19 118 LEU B C 1
ATOM 1922 O O . LEU B 1 118 ? 0.253 -18.484 -6.148 1 70.19 118 LEU B O 1
ATOM 1926 N N . LEU B 1 119 ? 1.159 -16.766 -7.117 1 70 119 LEU B N 1
ATOM 1927 C CA . LEU B 1 119 ? -0.163 -16.312 -7.523 1 70 119 LEU B CA 1
ATOM 1928 C C . LEU B 1 119 ? -0.778 -17.25 -8.547 1 70 119 LEU B C 1
ATOM 1930 O O . LEU B 1 119 ? -1.995 -17.453 -8.57 1 70 119 LEU B O 1
ATOM 1934 N N . THR B 1 120 ? 0.064 -17.812 -9.336 1 71.31 120 THR B N 1
ATOM 1935 C CA . THR B 1 120 ? -0.394 -18.828 -10.289 1 71.31 120 THR B CA 1
ATOM 1936 C C . THR B 1 120 ? -0.912 -20.062 -9.555 1 71.31 120 THR B C 1
ATOM 1938 O O . THR B 1 120 ? -1.925 -20.641 -9.953 1 71.31 120 THR B O 1
ATOM 1941 N N . ASP B 1 121 ? -0.278 -20.359 -8.539 1 69.56 121 ASP B N 1
ATOM 1942 C CA . ASP B 1 121 ? -0.659 -21.531 -7.762 1 69.56 121 ASP B CA 1
ATOM 1943 C C . ASP B 1 121 ? -1.985 -21.297 -7.039 1 69.56 121 ASP B C 1
ATOM 1945 O O . ASP B 1 121 ? -2.832 -22.203 -6.992 1 69.56 121 ASP B O 1
ATOM 1949 N N . VAL B 1 122 ? -2.191 -20.203 -6.504 1 64.88 122 VAL B N 1
ATOM 1950 C CA . VAL B 1 122 ? -3.41 -19.906 -5.762 1 64.88 122 VAL B CA 1
ATOM 1951 C C . VAL B 1 122 ? -4.605 -19.891 -6.715 1 64.88 122 VAL B C 1
ATOM 1953 O O . VAL B 1 122 ? -5.703 -20.312 -6.344 1 64.88 122 VAL B O 1
ATOM 1956 N N . THR B 1 123 ? -4.395 -19.375 -7.855 1 64.88 123 THR B N 1
ATOM 1957 C CA . THR B 1 123 ? -5.469 -19.344 -8.844 1 64.88 123 THR B CA 1
ATOM 1958 C C . THR B 1 123 ? -5.852 -20.75 -9.273 1 64.88 123 THR B C 1
ATOM 1960 O O . THR B 1 123 ? -7.027 -21.047 -9.516 1 64.88 123 THR B O 1
ATOM 1963 N N . ARG B 1 124 ? -4.914 -21.469 -9.359 1 62.81 124 ARG B N 1
ATOM 1964 C CA . ARG B 1 124 ? -5.168 -22.859 -9.742 1 62.81 124 ARG B CA 1
ATOM 1965 C C . ARG B 1 124 ? -5.902 -23.609 -8.633 1 62.81 124 ARG B C 1
ATOM 1967 O O . ARG B 1 124 ? -6.805 -24.406 -8.906 1 62.81 124 ARG B O 1
ATOM 1974 N N . ASN B 1 125 ? -5.559 -23.266 -7.477 1 59.25 125 ASN B N 1
ATOM 1975 C CA . ASN B 1 125 ? -6.176 -23.938 -6.344 1 59.25 125 ASN B CA 1
ATOM 1976 C C . ASN B 1 125 ? -7.578 -23.406 -6.062 1 59.25 125 ASN B C 1
ATOM 1978 O O . ASN B 1 125 ? -8.43 -24.125 -5.547 1 59.25 125 ASN B O 1
ATOM 1982 N N . ASN B 1 126 ? -7.734 -22.156 -6.25 1 54.53 126 ASN B N 1
ATOM 1983 C CA . ASN B 1 126 ? -9.078 -21.625 -6.035 1 54.53 126 ASN B CA 1
ATOM 1984 C C . ASN B 1 126 ? -10.016 -22 -7.172 1 54.53 126 ASN B C 1
ATOM 1986 O O . ASN B 1 126 ? -11.242 -21.922 -7.027 1 54.53 126 ASN B O 1
ATOM 1990 N N . ALA B 1 127 ? -9.523 -22.281 -8.383 1 48.38 127 ALA B N 1
ATOM 1991 C CA . ALA B 1 127 ? -10.336 -22.766 -9.5 1 48.38 127 ALA B CA 1
ATOM 1992 C C . ALA B 1 127 ? -10.797 -24.188 -9.266 1 48.38 127 ALA B C 1
ATOM 1994 O O . ALA B 1 127 ? -11.656 -24.703 -9.992 1 48.38 127 ALA B O 1
ATOM 1995 N N . HIS B 1 128 ? -10.289 -24.875 -8.266 1 42.28 128 HIS B N 1
ATOM 1996 C CA . HIS B 1 128 ? -10.844 -26.203 -8 1 42.28 128 HIS B CA 1
ATOM 1997 C C . HIS B 1 128 ? -11.805 -26.172 -6.816 1 42.28 128 HIS B C 1
ATOM 1999 O O . HIS B 1 128 ? -11.555 -25.469 -5.832 1 42.28 128 HIS B O 1
#

Foldseek 3Di:
DPPPCCVQPVQWDKWFPDDDPDGPPDIDIDGPVFDKDWDPFDDFFPPKTKGWMWTDDPVFIEIEMEIEDDPVTATHCVRVLVCVLVGRYHYDYCQVADDCVVPVVTDGDPSVVVVVVSVVVSVVVSVD/DPPPCPVAPVQWGKWFPDDDPDGPPDIDIHGPPFDKDWDPFDDFFPPKTKGWMWTDDPVFIEIEMEIEDDPVTATHCVRVLVDVLVGRYHYDYDQVADDCVVPVVTDGDPSVVVVVVSVVVSVVVSVD

Radius of gyration: 17.42 Å; Cα contacts (8 Å, |Δi|>4): 594; chains: 2; bounding box: 42×49×65 Å

InterPro domains:
  IPR005135 Endonuclease/exonuclease/phosphatase [PF14529] (63-121)
  IPR036691 Endonuclease/exonuclease/phosphatase superfamily [G3DSA:3.60.10.10] (1-125)
  IPR036691 Endonuclease/exonuclease/phosphatase superfamily [SSF56219] (9-119)

Nearest PDB structures (foldseek):
  5ino-assembly1_A  TM=5.763E-01  e=1.690E-02  Homo sapiens
  5j3p-assembly2_B  TM=5.608E-01  e=1.798E-02  Homo sapiens
  4gyz-assembly6_F  TM=5.388E-01  e=2.953E-02  Mus musculus
  5inn-assembly4_D  TM=5.471E-01  e=5.489E-02  Mus musculus
  4gyz-assembly8_H  TM=5.504E-01  e=6.611E-02  Mus musculus

pLDDT: mean 78.2, std 15.19, range [22.42, 95.06]

Organism: Homarus americanus (NCBI:txid6706)

Solvent-accessible surface area (backbone atoms only — not comparable to full-atom values): 13696 Å² total; per-residue (Å²): 133,83,73,81,70,68,38,62,47,46,60,28,43,66,44,55,59,74,90,49,92,72,58,68,34,44,37,35,39,32,39,57,88,51,56,62,44,84,40,87,48,58,66,35,35,74,85,36,46,44,31,33,34,33,39,59,48,96,91,49,60,38,35,39,35,32,33,42,35,49,86,90,46,59,79,36,54,67,53,49,50,57,48,50,73,74,43,54,40,35,41,31,18,32,53,48,32,27,20,42,53,74,37,74,84,42,69,66,40,72,49,14,50,50,52,52,53,49,34,44,49,50,31,55,54,66,73,97,133,82,72,82,71,69,42,56,49,47,60,28,44,70,44,55,59,74,91,49,93,72,60,68,34,44,37,35,40,32,40,59,86,51,56,62,46,83,39,86,48,57,65,34,35,73,84,37,45,44,31,30,36,34,38,59,48,97,88,48,61,39,36,40,35,33,34,42,35,49,88,89,46,60,80,36,56,67,53,49,48,56,48,50,73,74,44,54,37,34,41,30,19,33,53,50,33,27,19,42,54,75,36,72,81,41,69,67,40,72,48,15,52,50,51,52,52,49,34,44,49,49,30,56,53,67,74,98

Sequence (256 aa):
MSKDKQLRLPGYQQYSVPKGPYSYGSMILVRATIPSSEVEPVHCGEGVETQAVRIHLAKDSLVVYNIYKPPTKRLETGELLTQATQEHVLIAGDFNAHHPTINPTTTMNQDGHHLVELLTDVTRNNAHMSKDKQLRLPGYQQYSVPKGPYSYGSMILVRATIPSSEVEPVHCGEGVETQAVRIHLAKDSLVVYNIYKPPTKRLETGELLTQATQEHVLIAGDFNAHHPTINPTTTMNQDGHHLVELLTDVTRNNAH

Secondary structure (DSSP, 8-state):
---------TTEEEEE--S-TT---EEEEEETTS-EEE-PPPP-STT-EEEEEEEE-SS-EEEEEEEE--TTS----HHHHHHHHHS-EEEEEE-----TTT-TTS---HHHHHHHHHHHHHHHHHT-/---------TTEEEEE----TT---EEEEEETTS-EEE-PPPP-STT-EEEEEEEE-SS-EEEEEEEE--TTS----HHHHHHHHHS-EEEEEE-----TTT-TTS---HHHHHHHHHHHHHHHHH--